Protein 4IVV (pdb70)

B-factor: mean 14.35, std 10.38, range [6.34, 113.86]

InterPro domains:
  IPR002502 N-acetylmuramoyl-L-alanine amidase domain [SM00644] (10-151)
  IPR002502 N-acetylmuramoyl-L-alanine amidase domain [cd06583] (19-153)
  IPR018337 Cell wall/choline-binding repeat [PF01473] (198-215)
  IPR018337 Cell wall/choline-binding repeat [PF01473] (219-237)
  IPR018337 Cell wall/choline-binding repeat [PF01473] (288-300)
  IPR018337 Cell wall/choline-binding repeat [PF19127] (238-283)
  IPR018337 Cell wall/choline-binding repeat [PS51170] (196-215)
  IPR018337 Cell wall/choline-binding repeat [PS51170] (217-237)
  IPR018337 Cell wall/choline-binding repeat [PS51170] (238-257)
  IPR036505 N-acetylmuramoyl-L-alanine amidase/PGRP domain superfamily [G3DSA:3.40.80.10] (1-184)
  IPR036505 N-acetylmuramoyl-L-alanine amidase/PGRP domain superfamily [SSF55846] (19-170)

Solvent-accessible surface area: 8026 Å² total; per-residue (Å²): 151,90,28,155,54,56,84,80,53,51,16,132,99,21,45,104,19,38,114,114,85,7,82,0,0,0,0,7,8,29,55,56,84,154,11,56,6,76,76,18,0,67,90,1,128,181,28,76,30,132,123,18,4,18,3,4,0,0,0,89,44,38,3,1,26,0,0,42,42,51,31,2,5,81,16,0,34,11,25,30,21,38,20,2,18,1,0,0,20,0,0,32,26,14,89,58,84,130,86,0,34,62,1,1,125,40,0,2,76,2,0,40,45,8,0,74,115,27,68,20,58,65,40,2,34,36,78,71,71,22,0,0,0,0,10,23,39,0,17,106,73,10,72,120,58,164,10,133,112,68,21,0,20,80,11,0,64,136,41,62,15,61,134,145,75,0,84,102,7,0,59,98,20,128

Nearest PDB structures (foldseek):
  4ivv-assembly1_A  TM=1.006E+00  e=1.456E-40  Streptococcus pneumoniae TIGR4
  4x36-assembly1_A-2  TM=1.004E+00  e=7.250E-39  Streptococcus pneumoniae TIGR4
  5ctv-assembly1_A  TM=9.956E-01  e=4.491E-38  Streptococcus pneumoniae TIGR4
  3rdr-assembly1_A  TM=7.627E-01  e=3.197E-06  Bacillus subtilis
  8c4d-assembly1_A  TM=6.803E-01  e=8.689E-07  Enterococcus faecium

Organism: Streptococcus pneumoniae serotype 4 (strain ATCC BAA-334 / TIGR4) (NCBI:txid170187)

CATH classification: 3.40.80.10

Sequence (174 aa):
ASMEINVSKLRTDLPQVGVQPYRQVHAHSTGNPHSTVQNEADYHWRKDPELGFFFSHIIVGNGAIMMQVGPVDNGAWDVGGGWNAETYAAVELIESHSSTKEEFMTDYRLYIELLRNNLADEEAGLPKTLDTGSLAGIKTHEYATNNQPNNHHSDHVDPYPYLAKWGISREEQFKHDIENGL

Structure (mmCIF, N/CA/C/O backbone):
data_4IVV
#
_entry.id   4IVV
#
_cell.length_a   50.440
_cell.length_b   50.440
_cell.length_c   72.610
_cell.angle_alpha   90.00
_cell.angle_beta   90.00
_cell.angle_gamma   120.00
#
_symmetry.space_group_name_H-M   'P 32'
#
loop_
_entity.id
_entity.type
_entity.pdbx_description
1 polymer Autolysin
2 non-polymer 'ZINC ION'
3 non-polymer 1,2-ETHANEDIOL
4 water water
#
loop_
_atom_site.group_PDB
_atom_site.id
_atom_site.type_symbol
_atom_site.label_atom_id
_atom_site.label_alt_id
_atom_site.label_comp_id
_atom_site.label_asym_id
_atom_site.label_entity_id
_atom_site.label_seq_id
_atom_site.pdbx_PDB_ins_code
_atom_site.Cartn_x
_atom_site.Cartn_y
_atom_site.Cartn_z
_atom_site.occupancy
_atom_site.B_iso_or_equiv
_atom_site.auth_seq_id
_atom_site.auth_comp_id
_atom_site.auth_asym_id
_atom_site.auth_atom_id
_atom_site.pdbx_PDB_model_num
ATOM 1 N N . ALA A 1 1 ? 32.029 47.230 -13.218 1.00 11.38 -1 ALA A N 1
ATOM 2 C CA . ALA A 1 1 ? 32.512 46.781 -11.889 1.00 11.17 -1 ALA A CA 1
ATOM 3 C C . ALA A 1 1 ? 33.721 47.618 -11.485 1.00 10.75 -1 ALA A C 1
ATOM 4 O O . ALA A 1 1 ? 34.440 48.148 -12.327 1.00 10.93 -1 ALA A O 1
ATOM 6 N N . SER A 1 2 ? 33.956 47.720 -10.182 1.00 11.33 0 SER A N 1
ATOM 7 C CA . SER A 1 2 ? 35.046 48.547 -9.669 1.00 11.80 0 SER A CA 1
ATOM 8 C C . SER A 1 2 ? 36.431 47.957 -9.910 1.00 11.59 0 SER A C 1
ATOM 9 O O . SER A 1 2 ? 37.379 48.682 -10.197 1.00 13.10 0 SER A O 1
ATOM 12 N N . MET A 1 3 ? 36.547 46.639 -9.761 1.00 11.28 1 MET A N 1
ATOM 13 C CA . MET A 1 3 ? 37.842 45.957 -9.737 1.00 11.57 1 MET A CA 1
ATOM 14 C C . MET A 1 3 ? 37.783 44.674 -10.537 1.00 10.98 1 MET A C 1
ATOM 15 O O . MET A 1 3 ? 36.756 44.004 -10.569 1.00 12.23 1 MET A O 1
ATOM 20 N N . GLU A 1 4 ? 38.896 44.332 -11.170 1.00 11.09 2 GLU A N 1
ATOM 21 C CA . GLU A 1 4 ? 39.054 43.041 -11.822 1.00 11.12 2 GLU A CA 1
ATOM 22 C C . GLU A 1 4 ? 39.281 41.950 -10.779 1.00 10.65 2 GLU A C 1
ATOM 23 O O . GLU A 1 4 ? 40.248 42.003 -10.013 1.00 11.49 2 GLU A O 1
ATOM 29 N N . ILE A 1 5 ? 38.391 40.968 -10.760 1.00 11.22 3 ILE A N 1
ATOM 30 C CA . ILE A 1 5 ? 38.491 39.854 -9.833 1.00 11.81 3 ILE A CA 1
ATOM 31 C C . ILE A 1 5 ? 38.382 38.550 -10.609 1.00 11.42 3 ILE A C 1
ATOM 32 O O . ILE A 1 5 ? 37.432 38.336 -11.369 1.00 13.04 3 ILE A O 1
ATOM 37 N N . ASN A 1 6 ? 39.389 37.702 -10.437 1.00 10.70 4 ASN A N 1
ATOM 38 C CA . ASN A 1 6 ? 39.473 36.417 -11.106 1.00 10.72 4 ASN A CA 1
ATOM 39 C C . ASN A 1 6 ? 38.667 35.406 -10.281 1.00 9.59 4 ASN A C 1
ATOM 40 O O . ASN A 1 6 ? 38.982 35.167 -9.115 1.00 9.66 4 ASN A O 1
ATOM 45 N N . VAL A 1 7 ? 37.614 34.844 -10.875 1.00 9.49 5 VAL A N 1
ATOM 46 C CA . VAL A 1 7 ? 36.732 33.885 -10.192 1.00 9.87 5 VAL A CA 1
ATOM 47 C C . VAL A 1 7 ? 36.960 32.446 -10.664 1.00 10.25 5 VAL A C 1
ATOM 48 O O . VAL A 1 7 ? 36.178 31.546 -10.353 1.00 10.89 5 VAL A O 1
ATOM 52 N N . SER A 1 8 ? 38.063 32.218 -11.372 1.00 10.35 6 SER A N 1
ATOM 53 C CA . SER A 1 8 ? 38.319 30.917 -11.972 1.00 11.70 6 SER A CA 1
ATOM 54 C C . SER A 1 8 ? 38.492 29.791 -10.959 1.00 11.40 6 SER A C 1
ATOM 55 O O . SER A 1 8 ? 38.277 28.635 -11.312 1.00 13.17 6 SER A O 1
ATOM 58 N N . LYS A 1 9 ? 38.899 30.114 -9.730 1.00 10.56 7 LYS A N 1
ATOM 59 C CA . LYS A 1 9 ? 39.108 29.113 -8.679 1.00 10.61 7 LYS A CA 1
ATOM 60 C C . LYS A 1 9 ? 38.174 29.325 -7.481 1.00 10.00 7 LYS A C 1
ATOM 61 O O . LYS A 1 9 ? 38.505 29.036 -6.325 1.00 10.37 7 LYS A O 1
ATOM 67 N N . LEU A 1 10 ? 36.979 29.820 -7.788 1.00 9.84 8 LEU A N 1
ATOM 68 C CA . LEU A 1 10 ? 35.931 29.984 -6.804 1.00 10.34 8 LEU A CA 1
ATOM 69 C C . LEU A 1 10 ? 35.326 28.621 -6.475 1.00 11.01 8 LEU A C 1
ATOM 70 O O . LEU A 1 10 ? 34.653 28.014 -7.311 1.00 11.81 8 LEU A O 1
ATOM 75 N N . ARG A 1 11 ? 35.569 28.144 -5.258 1.00 11.43 9 ARG A N 1
ATOM 76 C CA . ARG A 1 11 ? 35.015 26.870 -4.805 1.00 12.40 9 ARG A CA 1
ATOM 77 C C . ARG A 1 11 ? 33.504 26.923 -4.715 1.00 12.98 9 ARG A C 1
ATOM 78 O O . ARG A 1 11 ? 32.935 27.926 -4.274 1.00 13.87 9 ARG A O 1
ATOM 86 N N . THR A 1 12 ? 32.869 25.817 -5.084 1.00 13.73 10 THR A N 1
ATOM 87 C CA . THR A 1 12 ? 31.417 25.712 -5.083 1.00 14.71 10 THR A CA 1
ATOM 88 C C . THR A 1 12 ? 30.906 24.724 -4.033 1.00 14.71 10 THR A C 1
ATOM 89 O O . THR A 1 12 ? 29.696 24.542 -3.898 1.00 15.70 10 THR A O 1
ATOM 93 N N . ASP A 1 13 ? 31.824 24.117 -3.284 1.00 14.26 11 ASP A N 1
ATOM 94 C CA . ASP A 1 13 ? 31.521 23.018 -2.359 1.00 14.76 11 ASP A CA 1
ATOM 95 C C . ASP A 1 13 ? 31.685 23.376 -0.873 1.00 14.26 11 ASP A C 1
ATOM 96 O O . ASP A 1 13 ? 31.677 22.488 -0.021 1.00 15.65 11 ASP A O 1
ATOM 101 N N . LEU A 1 14 ? 31.827 24.658 -0.551 1.00 13.19 12 LEU A N 1
ATOM 102 C CA . LEU A 1 14 ? 32.043 25.058 0.837 1.00 12.68 12 LEU A CA 1
ATOM 103 C C . LEU A 1 14 ? 30.727 25.167 1.596 1.00 12.99 12 LEU A C 1
ATOM 104 O O . LEU A 1 14 ? 29.691 25.461 1.000 1.00 13.72 12 LEU A O 1
ATOM 109 N N . PRO A 1 15 ? 30.768 24.945 2.923 1.00 12.94 13 PRO A N 1
ATOM 110 C CA . PRO A 1 15 ? 29.552 25.010 3.724 1.00 13.12 13 PRO A CA 1
ATOM 111 C C . PRO A 1 15 ? 29.162 26.440 4.079 1.00 12.50 13 PRO A C 1
ATOM 112 O O . PRO A 1 15 ? 30.023 27.323 4.183 1.00 12.94 13 PRO A O 1
ATOM 116 N N . GLN A 1 16 ? 27.865 26.658 4.267 1.00 12.31 14 GLN A N 1
ATOM 117 C CA . GLN A 1 16 ? 27.385 27.885 4.881 1.00 11.91 14 GLN A CA 1
ATOM 118 C C . GLN A 1 16 ? 27.639 27.816 6.388 1.00 11.65 14 GLN A C 1
ATOM 119 O O . GLN A 1 16 ? 27.468 26.763 7.017 1.00 12.52 14 GLN A O 1
ATOM 125 N N . VAL A 1 17 ? 28.038 28.947 6.957 1.00 11.07 15 VAL A N 1
ATOM 126 C CA . VAL A 1 17 ? 28.269 29.068 8.389 1.00 10.93 15 VAL A CA 1
ATOM 127 C C . VAL A 1 17 ? 27.325 30.147 8.894 1.00 10.82 15 VAL A C 1
ATOM 128 O O . VAL A 1 17 ? 27.314 31.255 8.379 1.00 10.69 15 VAL A O 1
ATOM 132 N N . GLY A 1 18 ? 26.508 29.814 9.886 1.00 11.38 16 GLY A N 1
ATOM 133 C CA . GLY A 1 18 ? 25.491 30.739 10.360 1.00 11.31 16 GLY A CA 1
ATOM 134 C C . GLY A 1 18 ? 24.433 30.989 9.300 1.00 11.23 16 GLY A C 1
ATOM 135 O O . GLY A 1 18 ? 24.259 30.190 8.375 1.00 12.03 16 GLY A O 1
ATOM 136 N N . VAL A 1 19 ? 23.739 32.114 9.433 1.00 11.21 17 VAL A N 1
ATOM 137 C CA . VAL A 1 19 ? 22.716 32.527 8.481 1.00 11.50 17 VAL A CA 1
ATOM 138 C C . VAL A 1 19 ? 22.860 34.019 8.221 1.00 11.20 17 VAL A C 1
ATOM 139 O O . VAL A 1 19 ? 23.476 34.739 9.001 1.00 11.04 17 VAL A O 1
ATOM 143 N N . GLN A 1 20 ? 22.292 34.492 7.118 1.00 11.58 18 GLN A N 1
ATOM 144 C CA . GLN A 1 20 ? 22.242 35.924 6.874 1.00 11.98 18 GLN A CA 1
ATOM 145 C C . GLN A 1 20 ? 21.440 36.605 7.991 1.00 12.04 18 GLN A C 1
ATOM 146 O O . GLN A 1 20 ? 20.510 36.005 8.541 1.00 13.17 18 GLN A O 1
ATOM 152 N N . PRO A 1 21 ? 21.771 37.864 8.324 1.00 12.14 19 PRO A N 1
ATOM 153 C CA . PRO A 1 21 ? 22.774 38.728 7.716 1.00 11.91 19 PRO A CA 1
ATOM 154 C C . PRO A 1 21 ? 24.164 38.561 8.315 1.00 11.16 19 PRO A C 1
ATOM 155 O O . PRO A 1 21 ? 24.311 38.240 9.501 1.00 11.40 19 PRO A O 1
ATOM 159 N N . TYR A 1 22 ? 25.168 38.823 7.484 1.00 10.53 20 TYR A N 1
ATOM 160 C CA . TYR A 1 22 ? 26.566 38.750 7.869 1.00 9.87 20 TYR A CA 1
ATOM 161 C C . TYR A 1 22 ? 27.100 40.169 7.995 1.00 9.97 20 TYR A C 1
ATOM 162 O O . TYR A 1 22 ? 27.120 40.921 7.019 1.00 11.17 20 TYR A O 1
ATOM 171 N N . ARG A 1 23 ? 27.514 40.535 9.207 1.00 9.84 21 ARG A N 1
ATOM 172 C CA . ARG A 1 23 ? 27.791 41.933 9.525 1.00 10.16 21 ARG A CA 1
ATOM 173 C C . ARG A 1 23 ? 29.260 42.335 9.428 1.00 9.46 21 ARG A C 1
ATOM 174 O O . ARG A 1 23 ? 29.568 43.502 9.655 1.00 9.49 21 ARG A O 1
ATOM 182 N N . GLN A 1 24 ? 30.159 41.407 9.083 1.00 8.76 22 GLN A N 1
ATOM 183 C CA . GLN A 1 24 ? 31.582 41.722 9.074 1.00 8.41 22 GLN A CA 1
ATOM 184 C C . GLN A 1 24 ? 32.283 41.327 7.790 1.00 7.85 22 GLN A C 1
ATOM 185 O O . GLN A 1 24 ? 31.960 40.319 7.154 1.00 8.94 22 GLN A O 1
ATOM 191 N N . VAL A 1 25 ? 33.275 42.133 7.434 1.00 7.57 23 VAL A N 1
ATOM 192 C CA . VAL A 1 25 ? 34.267 41.764 6.434 1.00 7.47 23 VAL A CA 1
ATOM 193 C C . VAL A 1 25 ? 35.572 41.570 7.199 1.00 7.07 23 VAL A C 1
ATOM 194 O O . VAL A 1 25 ? 35.934 42.423 8.008 1.00 7.97 23 VAL A O 1
ATOM 198 N N . HIS A 1 26 ? 36.259 40.444 6.984 1.00 6.63 24 HIS A N 1
ATOM 199 C CA . HIS A 1 26 ? 37.457 40.131 7.753 1.00 6.81 24 HIS A CA 1
ATOM 200 C C . HIS A 1 26 ? 38.725 40.301 6.940 1.00 6.36 24 HIS A C 1
ATOM 201 O O . HIS A 1 26 ? 38.819 39.850 5.799 1.00 6.88 24 HIS A O 1
ATOM 208 N N . ALA A 1 27 ? 39.697 40.965 7.566 1.00 6.48 25 ALA A N 1
ATOM 209 C CA . ALA A 1 27 ? 41.003 41.226 6.983 1.00 6.73 25 ALA A CA 1
ATOM 210 C C . ALA A 1 27 ? 42.039 40.279 7.590 1.00 6.41 25 ALA A C 1
ATOM 211 O O . ALA A 1 27 ? 42.215 40.241 8.814 1.00 7.12 25 ALA A O 1
ATOM 213 N N . HIS A 1 28 ? 42.719 39.545 6.711 1.00 6.44 26 HIS A N 1
ATOM 214 C CA . HIS A 1 28 ? 43.663 38.497 7.060 1.00 6.45 26 HIS A CA 1
ATOM 215 C C . HIS A 1 28 ? 44.965 38.663 6.279 1.00 6.43 26 HIS A C 1
ATOM 216 O O . HIS A 1 28 ? 45.032 39.406 5.295 1.00 6.85 26 HIS A O 1
ATOM 223 N N . SER A 1 29 ? 45.981 37.905 6.671 1.00 7.02 27 SER A N 1
ATOM 224 C CA . SER A 1 29 ? 47.126 37.645 5.803 1.00 7.43 27 SER A CA 1
ATOM 225 C C . SER A 1 29 ? 47.462 36.162 5.904 1.00 7.68 27 SER A C 1
ATOM 226 O O . SER A 1 29 ? 47.081 35.498 6.865 1.00 9.48 27 SER A O 1
ATOM 229 N N . THR A 1 30 ? 48.146 35.623 4.902 1.00 8.26 28 THR A N 1
ATOM 230 C CA . THR A 1 30 ? 48.213 34.159 4.741 1.00 9.45 28 THR A CA 1
ATOM 231 C C . THR A 1 30 ? 49.126 33.437 5.734 1.00 10.13 28 THR A C 1
ATOM 232 O O . THR A 1 30 ? 48.991 32.224 5.926 1.00 11.83 28 THR A O 1
ATOM 236 N N . GLY A 1 31 ? 50.073 34.158 6.321 1.00 10.12 29 GLY A N 1
ATOM 237 C CA . GLY A 1 31 ? 51.097 33.541 7.162 1.00 10.90 29 GLY A CA 1
ATOM 238 C C . GLY A 1 31 ? 52.139 32.736 6.399 1.00 11.05 29 GLY A C 1
ATOM 239 O O . GLY A 1 31 ? 52.973 32.087 7.023 1.00 13.02 29 GLY A O 1
ATOM 240 N N . ASN A 1 32 ? 52.135 32.795 5.065 1.00 10.66 30 ASN A N 1
ATOM 241 C CA . ASN A 1 32 ? 52.995 31.948 4.241 1.00 11.22 30 ASN A CA 1
ATOM 242 C C . ASN A 1 32 ? 54.030 32.813 3.519 1.00 11.32 30 ASN A C 1
ATOM 243 O O . ASN A 1 32 ? 53.675 33.626 2.671 1.00 11.01 30 ASN A O 1
ATOM 248 N N . PRO A 1 33 ? 55.319 32.657 3.861 1.00 12.39 31 PRO A N 1
ATOM 249 C CA . PRO A 1 33 ? 56.329 33.549 3.301 1.00 12.83 31 PRO A CA 1
ATOM 250 C C . PRO A 1 33 ? 56.662 33.323 1.820 1.00 12.66 31 PRO A C 1
ATOM 251 O O . PRO A 1 33 ? 57.366 34.148 1.237 1.00 13.41 31 PRO A O 1
ATOM 255 N N . HIS A 1 34 ? 56.200 32.225 1.224 1.00 12.90 32 HIS A N 1
ATOM 256 C CA . HIS A 1 34 ? 56.622 31.866 -0.132 1.00 13.87 32 HIS A CA 1
ATOM 257 C C . HIS A 1 34 ? 55.516 31.762 -1.170 1.00 13.19 32 HIS A C 1
ATOM 258 O O . HIS A 1 34 ? 55.792 31.870 -2.362 1.00 14.60 32 HIS A O 1
ATOM 265 N N . SER A 1 35 ? 54.276 31.551 -0.750 1.00 12.09 33 SER A N 1
ATOM 266 C CA . SER A 1 35 ? 53.221 31.245 -1.706 1.00 11.73 33 SER A CA 1
ATOM 267 C C . SER A 1 35 ? 52.775 32.467 -2.506 1.00 11.36 33 SER A C 1
ATOM 268 O O . SER A 1 35 ? 52.637 33.573 -1.976 1.00 11.64 33 SER A O 1
ATOM 271 N N . THR A 1 36 ? 52.538 32.243 -3.791 1.00 11.35 34 THR A N 1
ATOM 272 C CA . THR A 1 36 ? 51.951 33.247 -4.670 1.00 11.11 34 THR A CA 1
ATOM 273 C C . THR A 1 36 ? 50.434 33.206 -4.541 1.00 10.31 34 THR A C 1
ATOM 274 O O . THR A 1 36 ? 49.865 32.298 -3.930 1.00 10.20 34 THR A O 1
ATOM 278 N N . VAL A 1 37 ? 49.766 34.173 -5.156 1.00 9.88 35 VAL A N 1
ATOM 279 C CA . VAL A 1 37 ? 48.305 34.183 -5.152 1.00 9.69 35 VAL A CA 1
ATOM 280 C C . VAL A 1 37 ? 47.731 32.916 -5.806 1.00 9.04 35 VAL A C 1
ATOM 281 O O . VAL A 1 37 ? 46.745 32.374 -5.319 1.00 8.73 35 VAL A O 1
ATOM 285 N N . GLN A 1 38 ? 48.349 32.433 -6.885 1.00 9.69 36 GLN A N 1
ATOM 286 C CA . GLN A 1 38 ? 47.876 31.201 -7.517 1.00 10.27 36 GLN A CA 1
ATOM 287 C C . GLN A 1 38 ? 48.142 29.972 -6.658 1.00 10.04 36 GLN A C 1
ATOM 288 O O . GLN A 1 38 ? 47.295 29.085 -6.599 1.00 10.07 36 GLN A O 1
ATOM 294 N N . ASN A 1 39 ? 49.298 29.905 -5.995 1.00 10.15 37 ASN A N 1
ATOM 295 C CA . ASN A 1 39 ? 49.556 28.802 -5.061 1.00 9.99 37 ASN A CA 1
ATOM 296 C C . ASN A 1 39 ? 48.460 28.767 -3.999 1.00 9.41 37 ASN A C 1
ATOM 297 O O . ASN A 1 39 ? 47.944 27.709 -3.642 1.00 9.82 37 ASN A O 1
ATOM 302 N N . GLU A 1 40 ? 48.153 29.936 -3.449 1.00 8.97 38 GLU A N 1
ATOM 303 C CA . GLU A 1 40 ? 47.132 30.039 -2.414 1.00 8.67 38 GLU A CA 1
ATOM 304 C C . GLU A 1 40 ? 45.756 29.647 -2.938 1.00 8.23 38 GLU A C 1
ATOM 305 O O . GLU A 1 40 ? 45.025 28.939 -2.261 1.00 8.68 38 GLU A O 1
ATOM 311 N N . ALA A 1 41 ? 45.402 30.097 -4.137 1.00 8.07 39 ALA A N 1
ATOM 312 C CA . ALA A 1 41 ? 44.096 29.770 -4.710 1.00 7.99 39 ALA A CA 1
ATOM 313 C C . ALA A 1 41 ? 43.985 28.270 -4.986 1.00 8.15 39 ALA A C 1
ATOM 314 O O . ALA A 1 41 ? 42.941 27.666 -4.753 1.00 8.35 39 ALA A O 1
ATOM 316 N N . ASP A 1 42 ? 45.072 27.672 -5.478 1.00 8.28 40 ASP A N 1
ATOM 317 C CA . ASP A 1 42 ? 45.134 26.232 -5.747 1.00 8.61 40 ASP A CA 1
ATOM 318 C C . ASP A 1 42 ? 44.998 25.425 -4.451 1.00 8.23 40 ASP A C 1
ATOM 319 O O . ASP A 1 42 ? 44.198 24.496 -4.359 1.00 8.68 40 ASP A O 1
ATOM 324 N N . TYR A 1 43 ? 45.781 25.783 -3.440 1.00 8.61 41 TYR A N 1
ATOM 325 C CA . TYR A 1 43 ? 45.664 25.102 -2.154 1.00 9.13 41 TYR A CA 1
ATOM 326 C C . TYR A 1 43 ? 44.260 25.262 -1.572 1.00 8.78 41 TYR A C 1
ATOM 327 O O . TYR A 1 43 ? 43.666 24.307 -1.075 1.00 9.38 41 TYR A O 1
ATOM 336 N N . HIS A 1 44 ? 43.708 26.466 -1.663 1.00 8.50 42 HIS A N 1
ATOM 337 C CA . HIS A 1 44 ? 42.378 26.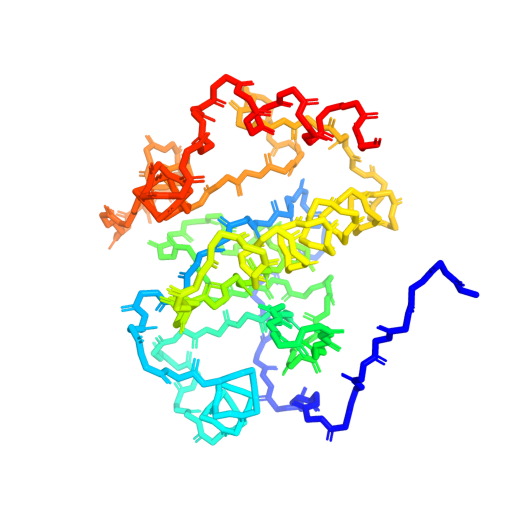709 -1.129 1.00 8.76 42 HIS A CA 1
ATOM 338 C C . HIS A 1 44 ? 41.337 25.838 -1.826 1.00 8.89 42 HIS A C 1
ATOM 339 O O . HIS A 1 44 ? 40.391 25.387 -1.194 1.00 9.43 42 HIS A O 1
ATOM 346 N N . TRP A 1 45 ? 41.514 25.601 -3.124 1.00 8.90 43 TRP A N 1
ATOM 347 C CA . TRP A 1 45 ? 40.578 24.789 -3.892 1.00 9.29 43 TRP A CA 1
ATOM 348 C C . TRP A 1 45 ? 40.527 23.348 -3.388 1.00 9.85 43 TRP A C 1
ATOM 349 O O . TRP A 1 45 ? 39.454 22.748 -3.327 1.00 11.21 43 TRP A O 1
ATOM 360 N N . ARG A 1 46 ? 41.690 22.805 -3.039 1.00 10.19 44 ARG A N 1
ATOM 361 C CA . ARG A 1 46 ? 41.827 21.384 -2.725 1.00 11.09 44 ARG A CA 1
ATOM 362 C C . ARG A 1 46 ? 41.780 21.063 -1.236 1.00 11.44 44 ARG A C 1
ATOM 363 O O . ARG A 1 46 ? 41.562 19.908 -0.864 1.00 13.13 44 ARG A O 1
ATOM 371 N N . LYS A 1 47 ? 42.013 22.049 -0.378 1.00 11.45 45 LYS A N 1
ATOM 372 C CA . LYS A 1 47 ? 42.197 21.767 1.043 1.00 11.62 45 LYS A CA 1
ATOM 373 C C . LYS A 1 47 ? 40.917 21.274 1.711 1.00 12.35 45 LYS A C 1
ATOM 374 O O . LYS A 1 47 ? 39.804 21.539 1.252 1.00 12.69 45 LYS A O 1
ATOM 380 N N . ASP A 1 48 ? 41.091 20.560 2.813 1.00 13.39 46 ASP A N 1
ATOM 381 C CA . ASP A 1 48 ? 39.984 20.228 3.694 1.00 14.25 46 ASP A CA 1
ATOM 382 C C . ASP A 1 48 ? 39.440 21.536 4.284 1.00 14.25 46 ASP A C 1
ATOM 383 O O . ASP A 1 48 ? 40.175 22.241 4.967 1.00 14.39 46 ASP A O 1
ATOM 388 N N . PRO A 1 49 ? 38.156 21.862 4.027 1.00 14.77 47 PRO A N 1
ATOM 389 C CA . PRO A 1 49 ? 37.617 23.116 4.574 1.00 14.97 47 PRO A CA 1
ATOM 390 C C . PRO A 1 49 ? 37.679 23.221 6.104 1.00 15.01 47 PRO A C 1
ATOM 391 O O . PRO A 1 49 ? 37.686 24.326 6.642 1.00 14.49 47 PRO A O 1
ATOM 395 N N . GLU A 1 50 ? 37.727 22.078 6.790 1.00 15.48 48 GLU A N 1
ATOM 396 C CA . GLU A 1 50 ? 37.869 22.040 8.249 1.00 16.21 48 GLU A CA 1
ATOM 397 C C . GLU A 1 50 ? 39.148 22.724 8.739 1.00 15.77 48 GLU A C 1
ATOM 398 O O . GLU A 1 50 ? 39.234 23.101 9.906 1.00 16.57 48 GLU A O 1
ATOM 404 N N . LEU A 1 51 ? 40.136 22.868 7.854 1.00 15.10 49 LEU A N 1
ATOM 405 C CA . LEU A 1 51 ? 41.381 23.577 8.158 1.00 14.73 49 LEU A CA 1
ATOM 406 C C . LEU A 1 51 ? 41.264 25.094 7.990 1.00 14.12 49 LEU A C 1
ATOM 407 O O . LEU A 1 51 ? 42.234 25.822 8.213 1.00 15.72 49 LEU A O 1
ATOM 412 N N . GLY A 1 52 ? 40.084 25.565 7.591 1.00 12.68 50 GLY A N 1
ATOM 413 C CA . GLY A 1 52 ? 39.821 26.986 7.427 1.00 11.67 50 GLY A CA 1
ATOM 414 C C . GLY A 1 52 ? 39.648 27.349 5.971 1.00 10.56 50 GLY A C 1
ATOM 415 O O . GLY A 1 52 ? 40.270 26.758 5.091 1.00 11.41 50 GLY A O 1
ATOM 416 N N . PHE A 1 53 ? 38.782 28.320 5.704 1.00 9.37 51 PHE A N 1
ATOM 417 C CA . PHE A 1 53 ? 38.598 28.806 4.353 1.00 8.88 51 PHE A CA 1
ATOM 418 C C . PHE A 1 53 ? 38.214 30.275 4.366 1.00 8.41 51 PHE A C 1
ATOM 419 O O . PHE A 1 53 ? 37.905 30.845 5.415 1.00 8.98 51 PHE A O 1
ATOM 427 N N A PHE A 1 54 ? 38.226 30.885 3.190 0.50 8.00 52 PHE A N 1
ATOM 428 N N B PHE A 1 54 ? 38.271 30.884 3.182 0.50 7.94 52 PHE A N 1
ATOM 429 C CA A PHE A 1 54 ? 38.011 32.314 3.082 0.50 7.83 52 PHE A CA 1
ATOM 430 C CA B PHE A 1 54 ? 38.180 32.334 3.014 0.50 7.66 52 PHE A CA 1
ATOM 431 C C A PHE A 1 54 ? 37.420 32.635 1.710 0.50 7.32 52 PHE A C 1
ATOM 432 C C B PHE A 1 54 ? 37.334 32.641 1.776 0.50 7.15 52 PHE A C 1
ATOM 433 O O A PHE A 1 54 ? 37.092 31.721 0.947 0.50 7.84 52 PHE A O 1
ATOM 434 O O B PHE A 1 54 ? 36.729 31.733 1.197 0.50 7.00 52 PHE A O 1
ATOM 449 N N . SER A 1 55 ? 37.243 33.915 1.403 1.00 6.99 53 SER A N 1
ATOM 450 C CA . SER A 1 55 ? 36.579 34.292 0.151 1.00 7.09 53 SER A CA 1
ATOM 451 C C . SER A 1 55 ? 37.493 34.884 -0.917 1.00 7.02 53 SER A C 1
ATOM 452 O O . SER A 1 55 ? 37.222 34.683 -2.102 1.00 7.10 53 SER A O 1
ATOM 455 N N . HIS A 1 56 ? 38.525 35.637 -0.536 1.00 6.68 54 HIS A N 1
ATOM 456 C CA . HIS A 1 56 ? 39.385 36.305 -1.513 1.00 6.90 54 HIS A CA 1
ATOM 457 C C . HIS A 1 56 ? 40.839 36.243 -1.087 1.00 6.70 54 HIS A C 1
ATOM 458 O O . HIS A 1 56 ? 41.142 36.299 0.110 1.00 7.48 54 HIS A O 1
ATOM 465 N N . ILE A 1 57 ? 41.720 36.162 -2.080 1.00 7.45 55 ILE A N 1
ATOM 466 C CA A ILE A 1 57 ? 43.154 36.282 -1.864 0.50 8.05 55 ILE A CA 1
ATOM 467 C CA B ILE A 1 57 ? 43.165 36.265 -1.881 0.50 8.17 55 ILE A CA 1
ATOM 468 C C . ILE A 1 57 ? 43.677 37.392 -2.775 1.00 7.86 55 ILE A C 1
ATOM 469 O O . ILE A 1 57 ? 43.304 37.478 -3.951 1.00 8.85 55 ILE A O 1
ATOM 478 N N . VAL A 1 58 ? 44.518 38.251 -2.209 1.00 7.61 56 VAL A N 1
ATOM 479 C CA . VAL A 1 58 ? 45.117 39.370 -2.926 1.00 8.06 56 VAL A CA 1
ATOM 480 C C . VAL A 1 58 ? 46.620 39.159 -3.005 1.00 7.81 56 VAL A C 1
ATOM 481 O O . VAL A 1 58 ? 47.284 38.984 -1.980 1.00 8.22 56 VAL A O 1
ATOM 485 N N . GLY A 1 59 ? 47.158 39.158 -4.213 1.00 8.07 57 GLY A N 1
ATOM 486 C CA . GLY A 1 59 ? 48.591 39.005 -4.364 1.00 8.56 57 GLY A CA 1
ATOM 487 C C . GLY A 1 59 ? 49.033 39.062 -5.803 1.00 8.58 57 GLY A C 1
ATOM 488 O O . GLY A 1 59 ? 48.267 38.763 -6.718 1.00 8.96 57 GLY A O 1
ATOM 489 N N . ASN A 1 60 ? 50.289 39.447 -6.000 1.00 9.32 58 ASN A N 1
ATOM 490 C CA . ASN A 1 60 ? 50.900 39.458 -7.326 1.00 9.98 58 ASN A CA 1
ATOM 491 C C . ASN A 1 60 ? 50.100 40.304 -8.316 1.00 10.40 58 ASN A C 1
ATOM 492 O O . ASN A 1 60 ? 50.019 39.992 -9.503 1.00 11.45 58 ASN A O 1
ATOM 497 N N . GLY A 1 61 ? 49.533 41.400 -7.818 1.00 10.49 59 GLY A N 1
ATOM 498 C CA . GLY A 1 61 ? 48.779 42.336 -8.640 1.00 10.89 59 GLY A CA 1
ATOM 499 C C . GLY A 1 61 ? 47.393 41.861 -9.037 1.00 10.66 59 GLY A C 1
ATOM 500 O O . GLY A 1 61 ? 46.755 42.486 -9.879 1.00 11.96 59 GLY A O 1
ATOM 501 N N . ALA A 1 62 ? 46.920 40.776 -8.428 1.00 10.12 60 ALA A N 1
ATOM 502 C CA . ALA A 1 62 ? 45.634 40.172 -8.759 1.00 10.09 60 ALA A CA 1
ATOM 503 C C . ALA A 1 62 ? 44.798 39.931 -7.517 1.00 9.30 60 ALA A C 1
ATOM 504 O O . ALA A 1 62 ? 45.306 39.854 -6.389 1.00 9.74 60 ALA A O 1
ATOM 506 N N . ILE A 1 63 ? 43.502 39.789 -7.763 1.00 9.02 61 ILE A N 1
ATOM 507 C CA . ILE A 1 63 ? 42.549 39.371 -6.751 1.00 8.72 61 ILE A CA 1
ATOM 508 C C . ILE A 1 63 ? 41.861 38.121 -7.253 1.00 8.69 61 ILE A C 1
ATOM 509 O O . ILE A 1 63 ? 41.327 38.113 -8.358 1.00 9.43 61 ILE A O 1
ATOM 514 N N . MET A 1 64 ? 41.903 37.065 -6.448 1.00 8.85 62 MET A N 1
ATOM 515 C CA A MET A 1 64 ? 41.189 35.841 -6.765 0.50 9.51 62 MET A CA 1
ATOM 516 C CA B MET A 1 64 ? 41.215 35.810 -6.743 0.50 9.51 62 MET A CA 1
ATOM 517 C C . MET A 1 64 ? 40.077 35.612 -5.751 1.00 8.76 62 MET A C 1
ATOM 518 O O . MET A 1 64 ? 40.316 35.595 -4.535 1.00 9.17 62 MET A O 1
ATOM 527 N N . GLN A 1 65 ? 38.849 35.463 -6.248 1.00 8.07 63 GLN A N 1
ATOM 528 C CA . GLN A 1 65 ? 37.749 35.058 -5.388 1.00 7.98 63 GLN A CA 1
ATOM 529 C C . GLN A 1 65 ? 37.769 33.533 -5.334 1.00 7.93 63 GLN A C 1
ATOM 530 O O . GLN A 1 65 ? 37.585 32.866 -6.350 1.00 9.19 63 GLN A O 1
ATOM 536 N N . VAL A 1 66 ? 37.993 33.014 -4.131 1.00 7.96 64 VAL A N 1
ATOM 537 C CA . VAL A 1 66 ? 38.200 31.590 -3.906 1.00 8.42 64 VAL A CA 1
ATOM 538 C C . VAL A 1 66 ? 37.057 30.931 -3.143 1.00 8.45 64 VAL A C 1
ATOM 539 O O . VAL A 1 66 ? 36.967 29.706 -3.116 1.00 9.39 64 VAL A O 1
ATOM 543 N N . GLY A 1 67 ? 36.180 31.729 -2.541 1.00 8.27 65 GLY A N 1
ATOM 544 C CA . GLY A 1 67 ? 35.027 31.205 -1.833 1.00 8.99 65 GLY A CA 1
ATOM 545 C C . GLY A 1 67 ? 33.877 32.183 -1.929 1.00 9.41 65 GLY A C 1
ATOM 546 O O . GLY A 1 67 ? 34.059 33.340 -2.303 1.00 8.88 65 GLY A O 1
ATOM 547 N N . PRO A 1 68 ? 32.674 31.728 -1.570 1.00 10.04 66 PRO A N 1
ATOM 548 C CA . PRO A 1 68 ? 31.498 32.572 -1.690 1.00 10.48 66 PRO A CA 1
ATOM 549 C C . PRO A 1 68 ? 31.478 33.691 -0.661 1.00 9.81 66 PRO A C 1
ATOM 550 O O . PRO A 1 68 ? 32.038 33.549 0.436 1.00 10.13 66 PRO A O 1
ATOM 554 N N . VAL A 1 69 ? 30.837 34.801 -1.023 1.00 9.12 67 VAL A N 1
ATOM 555 C CA . VAL A 1 69 ? 30.520 35.849 -0.058 1.00 8.88 67 VAL A CA 1
ATOM 556 C C . VAL A 1 69 ? 29.123 35.655 0.504 1.00 8.96 67 VAL A C 1
ATOM 557 O O . VAL A 1 69 ? 28.337 34.859 -0.007 1.00 9.95 67 VAL A O 1
ATOM 561 N N . ASP A 1 70 ? 28.837 36.379 1.580 1.00 9.05 68 ASP A N 1
ATOM 562 C CA . ASP A 1 70 ? 27.501 36.434 2.161 1.00 9.64 68 ASP A CA 1
ATOM 563 C C . ASP A 1 70 ? 27.019 35.057 2.612 1.00 9.82 68 ASP A C 1
ATOM 564 O O . ASP A 1 70 ? 25.823 34.752 2.530 1.00 10.77 68 ASP A O 1
ATOM 569 N N . ASN A 1 71 ? 27.943 34.253 3.128 1.00 9.53 69 ASN A N 1
ATOM 570 C CA . ASN A 1 71 ? 27.653 32.863 3.457 1.00 10.00 69 ASN A CA 1
ATOM 571 C C . ASN A 1 71 ? 28.338 32.374 4.734 1.00 9.32 69 ASN A C 1
ATOM 572 O O . ASN A 1 71 ? 28.250 31.197 5.048 1.00 10.13 69 ASN A O 1
ATOM 577 N N . GLY A 1 72 ? 29.007 33.265 5.469 1.00 8.76 70 GLY A N 1
ATOM 578 C CA . GLY A 1 72 ? 29.820 32.847 6.603 1.00 8.67 70 GLY A CA 1
ATOM 579 C C . GLY A 1 72 ? 31.106 32.195 6.117 1.00 8.41 70 GLY A C 1
ATOM 580 O O . GLY A 1 72 ? 31.287 31.958 4.922 1.00 8.74 70 GLY A O 1
ATOM 581 N N . ALA A 1 73 ? 32.006 31.894 7.038 1.00 8.12 71 ALA A N 1
ATOM 582 C CA . ALA A 1 73 ? 33.237 31.189 6.687 1.00 8.11 71 ALA A CA 1
ATOM 583 C C . ALA A 1 73 ? 33.861 30.638 7.947 1.00 8.31 71 ALA A C 1
ATOM 584 O O . ALA A 1 73 ? 33.588 31.118 9.041 1.00 8.98 71 ALA A O 1
ATOM 586 N N . TRP A 1 74 ? 34.734 29.646 7.792 1.00 8.25 72 TRP A N 1
ATOM 587 C CA . TRP A 1 74 ? 35.590 29.193 8.883 1.00 8.34 72 TRP A CA 1
ATOM 588 C C . TRP A 1 74 ? 36.928 29.910 8.770 1.00 7.77 72 TRP A C 1
ATOM 589 O O . TRP A 1 74 ? 37.945 29.329 8.408 1.00 8.49 72 TRP A O 1
ATOM 600 N N . ASP A 1 75 ? 36.903 31.202 9.067 1.00 7.61 73 ASP A N 1
ATOM 601 C CA . ASP A 1 75 ? 38.071 32.049 8.849 1.00 7.16 73 ASP A CA 1
ATOM 602 C C . ASP A 1 75 ? 38.699 32.646 10.102 1.00 7.04 73 ASP A C 1
ATOM 603 O O . ASP A 1 75 ? 39.885 32.963 10.076 1.00 7.57 73 ASP A O 1
ATOM 608 N N . VAL A 1 76 ? 37.926 32.839 11.169 1.00 7.22 74 VAL A N 1
ATOM 609 C CA . VAL A 1 76 ? 38.451 33.521 12.347 1.00 7.70 74 VAL A CA 1
ATOM 610 C C . VAL A 1 76 ? 38.501 32.663 13.607 1.00 8.05 74 VAL A C 1
ATOM 611 O O . VAL A 1 76 ? 38.936 33.137 14.655 1.00 8.45 74 VAL A O 1
ATOM 615 N N . GLY A 1 77 ? 38.102 31.399 13.526 1.00 8.71 75 GLY A N 1
ATOM 616 C CA . GLY A 1 77 ? 38.327 30.483 14.647 1.00 9.10 75 GLY A CA 1
ATOM 617 C C . GLY A 1 77 ? 37.515 30.793 15.883 1.00 9.06 75 GLY A C 1
ATOM 618 O O . GLY A 1 77 ? 37.975 30.593 17.000 1.00 9.87 75 GLY A O 1
ATOM 619 N N . GLY A 1 78 ? 36.293 31.268 15.685 1.00 9.07 76 GLY A N 1
ATOM 620 C CA . GLY A 1 78 ? 35.375 31.484 16.792 1.00 9.32 76 GLY A CA 1
ATOM 621 C C . GLY A 1 78 ? 34.025 31.939 16.286 1.00 9.06 76 GLY A C 1
ATOM 622 O O . GLY A 1 78 ? 33.712 31.794 15.106 1.00 9.25 76 GLY A O 1
ATOM 623 N N . GLY A 1 79 ? 33.232 32.512 17.181 1.00 9.04 77 GLY A N 1
ATOM 624 C CA . GLY A 1 79 ? 31.844 32.810 16.882 1.00 9.35 77 GLY A CA 1
ATOM 625 C C . GLY A 1 79 ? 31.615 33.770 15.738 1.00 8.89 77 GLY A C 1
ATOM 626 O O . GLY A 1 79 ? 30.546 33.743 15.122 1.00 9.55 77 GLY A O 1
ATOM 627 N N . TRP A 1 80 ? 32.580 34.636 15.448 1.00 8.19 78 TRP A N 1
ATOM 628 C CA . TRP A 1 80 ? 32.409 35.555 14.334 1.00 8.07 78 TRP A CA 1
ATOM 629 C C . TRP A 1 80 ? 32.635 34.933 12.960 1.00 7.83 78 TRP A C 1
ATOM 630 O O . TRP A 1 80 ? 32.451 35.609 11.948 1.00 8.10 78 TRP A O 1
ATOM 641 N N . ASN A 1 81 ? 32.943 33.637 12.918 1.00 7.85 79 ASN A N 1
ATOM 642 C CA . ASN A 1 81 ? 32.790 32.860 11.678 1.00 7.99 79 ASN A CA 1
ATOM 643 C C . ASN A 1 81 ? 31.379 33.042 11.099 1.00 7.96 79 ASN A C 1
ATOM 644 O O . ASN A 1 81 ? 31.176 33.083 9.875 1.00 8.40 79 ASN A O 1
ATOM 649 N N . ALA A 1 82 ? 30.399 33.150 12.001 1.00 8.47 80 ALA A N 1
ATOM 650 C CA . ALA A 1 82 ? 29.000 33.324 11.614 1.00 8.89 80 ALA A CA 1
ATOM 651 C C . ALA A 1 82 ? 28.645 34.766 11.249 1.00 8.98 80 ALA A C 1
ATOM 652 O O . ALA A 1 82 ? 27.482 35.049 10.980 1.00 9.90 80 ALA A O 1
ATOM 654 N N . GLU A 1 83 ? 29.621 35.673 11.241 1.00 8.65 81 GLU A N 1
ATOM 655 C CA . GLU A 1 83 ? 29.412 37.033 10.762 1.00 8.61 81 GLU A CA 1
ATOM 656 C C . GLU A 1 83 ? 30.178 37.343 9.485 1.00 8.07 81 GLU A C 1
ATOM 657 O O . GLU A 1 83 ? 30.127 38.466 8.993 1.00 8.72 81 GLU A O 1
ATOM 663 N N . THR A 1 84 ? 30.874 36.356 8.925 1.00 7.63 82 THR A N 1
ATOM 664 C CA . THR A 1 84 ? 31.733 36.621 7.775 1.00 7.53 82 THR A CA 1
ATOM 665 C C . THR A 1 84 ? 30.951 36.804 6.480 1.00 7.49 82 THR A C 1
ATOM 666 O O . THR A 1 84 ? 30.476 35.837 5.898 1.00 8.46 82 THR A O 1
ATOM 670 N N . TYR A 1 85 ? 30.851 38.048 6.021 1.00 7.69 83 TYR A N 1
ATOM 671 C CA . TYR A 1 85 ? 30.378 38.327 4.674 1.00 7.84 83 TYR A CA 1
ATOM 672 C C . TYR A 1 85 ? 31.472 38.004 3.646 1.00 7.44 83 TYR A C 1
ATOM 673 O O . TYR A 1 85 ? 31.202 37.499 2.560 1.00 8.09 83 TYR A O 1
ATOM 682 N N . ALA A 1 86 ? 32.709 38.347 3.985 1.00 7.51 84 ALA A N 1
ATOM 683 C CA . ALA A 1 86 ? 33.863 38.096 3.135 1.00 7.05 84 ALA A CA 1
ATOM 684 C C . ALA A 1 86 ? 35.085 38.030 4.033 1.00 6.85 84 ALA A C 1
ATOM 685 O O . ALA A 1 86 ? 35.111 38.639 5.107 1.00 7.05 84 ALA A O 1
ATOM 687 N N . ALA A 1 87 ? 36.084 37.287 3.581 1.00 6.76 85 ALA A N 1
ATOM 688 C CA . ALA A 1 87 ? 37.330 37.090 4.309 1.00 6.70 85 ALA A CA 1
ATOM 689 C C . ALA A 1 87 ? 38.455 37.202 3.291 1.00 6.60 85 ALA A C 1
ATOM 690 O O . ALA A 1 87 ? 38.575 36.364 2.396 1.00 6.85 85 ALA A O 1
ATOM 692 N N . VAL A 1 88 ? 39.249 38.264 3.417 1.00 6.69 86 VAL A N 1
ATOM 693 C CA . VAL A 1 88 ? 40.244 38.625 2.417 1.00 6.86 86 VAL A CA 1
ATOM 694 C C . VAL A 1 88 ? 41.640 38.411 2.984 1.00 6.76 86 VAL A C 1
ATOM 695 O O . VAL A 1 88 ? 41.996 38.997 4.005 1.00 7.14 86 VAL A O 1
ATOM 699 N N . GLU A 1 89 ? 42.430 37.581 2.307 1.00 7.17 87 GLU A N 1
ATOM 700 C CA . GLU A 1 89 ? 43.816 37.318 2.687 1.00 7.68 87 GLU A CA 1
ATOM 701 C C . GLU A 1 89 ? 44.802 38.036 1.786 1.00 7.81 87 GLU A C 1
ATOM 702 O O . GLU A 1 89 ? 44.734 37.890 0.577 1.00 9.53 87 GLU A O 1
ATOM 708 N N . LEU A 1 90 ? 45.754 38.745 2.382 1.00 7.89 88 LEU A N 1
ATOM 709 C CA . LEU A 1 90 ? 46.904 39.299 1.680 1.00 7.78 88 LEU A CA 1
ATOM 710 C C . LEU A 1 90 ? 48.067 38.299 1.733 1.00 7.74 88 LEU A C 1
ATOM 711 O O . LEU A 1 90 ? 48.378 37.766 2.803 1.00 7.92 88 LEU A O 1
ATOM 716 N N . ILE A 1 91 ? 48.707 38.047 0.588 1.00 8.00 89 ILE A N 1
ATOM 717 C CA . ILE A 1 91 ? 49.898 37.191 0.574 1.00 8.25 89 ILE A CA 1
ATOM 718 C C . ILE A 1 91 ? 51.032 37.828 1.366 1.00 8.17 89 ILE A C 1
ATOM 719 O O . ILE A 1 91 ? 51.081 39.046 1.562 1.00 8.64 89 ILE A O 1
ATOM 724 N N . GLU A 1 92 ? 51.954 36.980 1.817 1.00 8.93 90 GLU A N 1
ATOM 725 C CA . GLU A 1 92 ? 53.088 37.424 2.637 1.00 8.98 90 GLU A CA 1
ATOM 726 C C . GLU A 1 92 ? 54.445 37.180 1.962 1.00 9.52 90 GLU A C 1
ATOM 727 O O . GLU A 1 92 ? 55.489 37.249 2.614 1.00 10.31 90 GLU A O 1
ATOM 733 N N . SER A 1 93 ? 54.443 36.960 0.648 1.00 9.87 91 SER A N 1
ATOM 734 C CA . SER A 1 93 ? 55.640 36.528 -0.069 1.00 10.50 91 SER A CA 1
ATOM 735 C C . SER A 1 93 ? 56.320 37.646 -0.856 1.00 10.85 91 SER A C 1
ATOM 736 O O . SER A 1 93 ? 57.180 37.378 -1.688 1.00 12.40 91 SER A O 1
ATOM 739 N N . HIS A 1 94 ? 55.991 38.896 -0.559 1.00 10.94 92 HIS A N 1
ATOM 740 C CA . HIS A 1 94 ? 56.625 40.029 -1.232 1.00 11.43 92 HIS A CA 1
ATOM 741 C C . HIS A 1 94 ? 58.116 40.082 -0.953 1.00 12.30 92 HIS A C 1
ATOM 742 O O . HIS A 1 94 ? 58.559 39.808 0.161 1.00 12.83 92 HIS A O 1
ATOM 749 N N A SER A 1 95 ? 58.879 40.428 -1.987 0.50 13.20 93 SER A N 1
ATOM 750 N N B SER A 1 95 ? 58.893 40.438 -1.969 0.50 13.03 93 SER A N 1
ATOM 751 C CA A SER A 1 95 ? 60.330 40.587 -1.889 0.50 14.21 93 SER A CA 1
ATOM 752 C CA B SER A 1 95 ? 60.339 40.582 -1.813 0.50 13.91 93 SER A CA 1
ATOM 753 C C A SER A 1 95 ? 60.732 42.047 -1.695 0.50 14.43 93 SER A C 1
ATOM 754 C C B SER A 1 95 ? 60.793 42.042 -1.821 0.50 14.29 93 SER A C 1
ATOM 755 O O A SER A 1 95 ? 61.777 42.332 -1.101 0.50 14.88 93 SER A O 1
ATOM 756 O O B SER A 1 95 ? 61.953 42.320 -1.522 0.50 14.61 93 SER A O 1
ATOM 761 N N . THR A 1 96 ? 59.908 42.964 -2.196 1.00 14.71 94 THR A N 1
ATOM 762 C CA . THR A 1 96 ? 60.208 44.396 -2.158 1.00 15.10 94 THR A CA 1
ATOM 763 C C . THR A 1 96 ? 59.004 45.182 -1.669 1.00 15.12 94 THR A C 1
ATOM 764 O O . THR A 1 96 ? 57.857 44.714 -1.738 1.00 14.38 94 THR A O 1
ATOM 768 N N . LYS A 1 97 ? 59.271 46.395 -1.197 1.00 15.68 95 LYS A N 1
ATOM 769 C CA . LYS A 1 97 ? 58.218 47.308 -0.766 1.00 16.07 95 LYS A CA 1
ATOM 770 C C . LYS A 1 97 ? 57.280 47.661 -1.924 1.00 15.53 95 LYS A C 1
ATOM 771 O O . LYS A 1 97 ? 56.075 47.816 -1.720 1.00 15.26 95 LYS A O 1
ATOM 777 N N . GLU A 1 98 ? 57.826 47.776 -3.134 1.00 15.23 96 GLU A N 1
ATOM 778 C CA . GLU A 1 98 ? 57.013 48.054 -4.317 1.00 15.20 96 GLU A CA 1
ATOM 779 C C . GLU A 1 98 ? 55.991 46.944 -4.588 1.00 14.16 96 GLU A C 1
ATOM 780 O O . GLU A 1 98 ? 54.820 47.230 -4.860 1.00 13.91 96 GLU A O 1
ATOM 786 N N . GLU A 1 99 ? 56.436 45.692 -4.515 1.00 13.57 97 GLU A N 1
ATOM 787 C CA . GLU A 1 99 ? 55.531 44.546 -4.659 1.00 13.14 97 GLU A CA 1
ATOM 788 C C . GLU A 1 99 ? 54.460 44.557 -3.575 1.00 12.16 97 GLU A C 1
ATOM 789 O O . GLU A 1 99 ? 53.280 44.352 -3.856 1.00 12.12 97 GLU A O 1
ATOM 795 N N . PHE A 1 100 ? 54.875 44.799 -2.335 1.00 11.65 98 PHE A N 1
ATOM 796 C CA . PHE A 1 100 ? 53.930 44.880 -1.232 1.00 11.23 98 PHE A CA 1
ATOM 797 C C . PHE A 1 100 ? 52.887 45.961 -1.489 1.00 11.20 98 PHE A C 1
ATOM 798 O O . PHE A 1 100 ? 51.696 45.725 -1.332 1.00 11.18 98 PHE A O 1
ATOM 806 N N . MET A 1 101 ? 53.325 47.152 -1.887 1.00 11.85 99 MET A N 1
ATOM 807 C CA . MET A 1 101 ? 52.392 48.263 -2.050 1.00 12.48 99 MET A CA 1
ATOM 808 C C . MET A 1 101 ? 51.386 48.038 -3.178 1.00 12.40 99 MET A C 1
ATOM 809 O O . MET A 1 101 ? 50.219 48.416 -3.062 1.00 12.42 99 MET A O 1
ATOM 814 N N . THR A 1 102 ? 51.815 47.405 -4.260 1.00 12.33 100 THR A N 1
ATOM 815 C C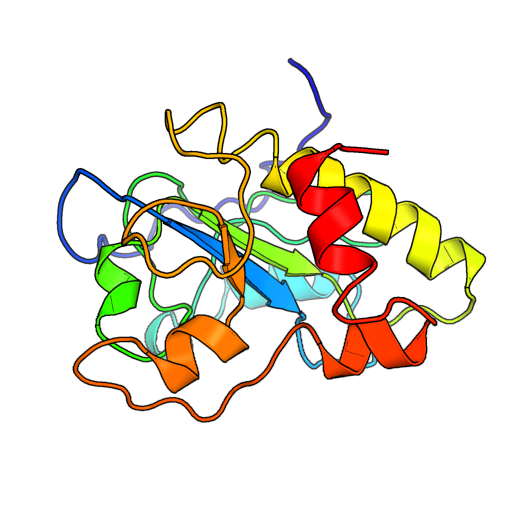A . THR A 1 102 ? 50.890 47.065 -5.334 1.00 12.51 100 THR A CA 1
ATOM 816 C C . THR A 1 102 ? 49.713 46.265 -4.770 1.00 11.49 100 THR A C 1
ATOM 817 O O . THR A 1 102 ? 48.551 46.562 -5.049 1.00 11.85 100 THR A O 1
ATOM 821 N N . ASP A 1 103 ? 50.016 45.273 -3.948 1.00 10.38 101 ASP A N 1
ATOM 822 C CA . ASP A 1 103 ? 48.977 44.415 -3.393 1.00 9.86 101 ASP A CA 1
ATOM 823 C C . ASP A 1 103 ? 48.220 45.071 -2.243 1.00 9.31 101 ASP A C 1
ATOM 824 O O . ASP A 1 103 ? 47.006 44.891 -2.114 1.00 9.48 101 ASP A O 1
ATOM 829 N N . TYR A 1 104 ? 48.917 45.840 -1.414 1.00 9.68 102 TYR A N 1
ATOM 830 C CA . TYR A 1 104 ? 48.283 46.555 -0.314 1.00 9.63 102 TYR A CA 1
ATOM 831 C C . TYR A 1 104 ? 47.201 47.500 -0.843 1.00 9.77 102 TYR A C 1
ATOM 832 O O . TYR A 1 104 ? 46.111 47.593 -0.280 1.00 10.05 102 TYR A O 1
ATOM 841 N N . ARG A 1 105 ? 47.490 48.188 -1.943 1.00 10.28 103 ARG A N 1
ATOM 842 C CA . ARG A 1 105 ? 46.499 49.079 -2.533 1.00 10.85 103 ARG A CA 1
ATOM 843 C C . ARG A 1 105 ? 45.247 48.321 -2.970 1.00 10.21 103 ARG A C 1
ATOM 844 O O . ARG A 1 105 ? 44.129 48.786 -2.754 1.00 10.52 103 ARG A O 1
ATOM 852 N N . LEU A 1 106 ? 45.433 47.164 -3.593 1.00 9.67 104 LEU A N 1
ATOM 853 C CA . LEU A 1 106 ? 44.302 46.325 -3.982 1.00 9.49 104 LEU A CA 1
ATOM 854 C C . LEU A 1 106 ? 43.521 45.827 -2.765 1.00 8.59 104 LEU A C 1
ATOM 855 O O . LEU A 1 106 ? 42.295 45.784 -2.781 1.00 8.90 104 LEU A O 1
ATOM 860 N N . TYR A 1 107 ? 44.246 45.458 -1.718 1.00 8.49 105 TYR A N 1
ATOM 861 C CA . TYR A 1 107 ? 43.670 44.955 -0.471 1.00 8.12 105 TYR A CA 1
ATOM 862 C C . TYR A 1 107 ? 42.765 45.996 0.181 1.00 8.02 105 TYR A C 1
ATOM 863 O O . TYR A 1 107 ? 41.638 45.694 0.561 1.00 8.22 105 TYR A O 1
ATOM 872 N N . ILE A 1 108 ? 43.256 47.226 0.304 1.00 8.65 106 ILE A N 1
ATOM 873 C CA . ILE A 1 108 ? 42.456 48.310 0.873 1.00 9.19 106 ILE A CA 1
ATOM 874 C C . ILE A 1 108 ? 41.198 48.551 0.044 1.00 9.02 106 ILE A C 1
ATOM 875 O O . ILE A 1 108 ? 40.094 48.640 0.575 1.00 9.20 106 ILE A O 1
ATOM 880 N N . GLU A 1 109 ? 41.367 48.675 -1.269 1.00 9.01 107 GLU A N 1
ATOM 881 C CA . GLU A 1 109 ? 40.232 48.970 -2.130 1.00 9.53 107 GLU A CA 1
ATOM 882 C C . GLU A 1 109 ? 39.207 47.841 -2.067 1.00 8.90 107 GLU A C 1
ATOM 883 O O . GLU A 1 109 ? 38.004 48.099 -2.005 1.00 9.38 107 GLU A O 1
ATOM 889 N N . LEU A 1 110 ? 39.675 46.596 -2.068 1.00 8.31 108 LEU A N 1
ATOM 890 C CA . LEU A 1 110 ? 38.773 45.448 -2.032 1.00 7.99 108 LEU A CA 1
ATOM 891 C C . LEU A 1 110 ? 38.007 45.361 -0.718 1.00 7.82 108 LEU A C 1
ATOM 892 O O . LEU A 1 110 ? 36.797 45.121 -0.717 1.00 8.07 108 LEU A O 1
ATOM 897 N N . LEU A 1 111 ? 38.706 45.525 0.401 1.00 7.69 109 LEU A N 1
ATOM 898 C CA . LEU A 1 111 ? 38.044 45.464 1.704 1.00 7.60 109 LEU A CA 1
ATOM 899 C C . LEU A 1 111 ? 36.925 46.513 1.790 1.00 8.05 109 LEU A C 1
ATOM 900 O O . LEU A 1 111 ? 35.812 46.223 2.234 1.00 8.28 109 LEU A O 1
ATOM 905 N N . ARG A 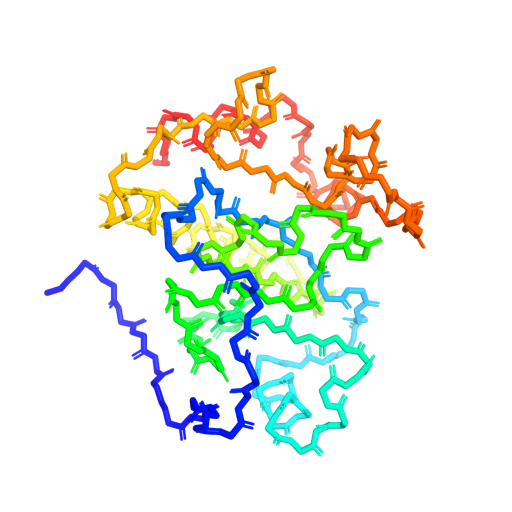1 112 ? 37.228 47.727 1.340 1.00 8.64 110 ARG A N 1
ATOM 906 C CA . ARG A 1 112 ? 36.243 48.812 1.323 1.00 9.06 110 ARG A CA 1
ATOM 907 C C . ARG A 1 112 ? 35.089 48.515 0.377 1.00 9.37 110 ARG A C 1
ATOM 908 O O . ARG A 1 112 ? 33.928 48.753 0.712 1.00 9.85 110 ARG A O 1
ATOM 916 N N . ASN A 1 113 ? 35.402 47.978 -0.796 1.00 9.17 111 ASN A N 1
ATOM 917 C CA A ASN A 1 113 ? 34.368 47.647 -1.777 0.50 9.64 111 ASN A CA 1
ATOM 918 C CA B ASN A 1 113 ? 34.373 47.654 -1.773 0.50 9.75 111 ASN A CA 1
ATOM 919 C C . ASN A 1 113 ? 33.428 46.563 -1.265 1.00 9.30 111 ASN A C 1
ATOM 920 O O . ASN A 1 113 ? 32.210 46.638 -1.471 1.00 10.17 111 ASN A O 1
ATOM 929 N N . LEU A 1 114 ? 33.985 45.553 -0.602 1.00 8.71 112 LEU A N 1
ATOM 930 C CA . LEU A 1 114 ? 33.170 44.475 -0.054 1.00 8.59 112 LEU A CA 1
ATOM 931 C C . LEU A 1 114 ? 32.252 44.985 1.053 1.00 8.46 112 LEU A C 1
ATOM 932 O O . LEU A 1 114 ? 31.086 44.585 1.131 1.00 9.09 112 LEU A O 1
ATOM 937 N N . ALA A 1 115 ? 32.769 45.854 1.917 1.00 8.77 113 ALA A N 1
ATOM 938 C CA . ALA A 1 115 ? 31.925 46.471 2.940 1.00 9.30 113 ALA A CA 1
ATOM 939 C C . ALA A 1 115 ? 30.771 47.222 2.281 1.00 10.03 113 ALA A C 1
ATOM 940 O O . ALA A 1 115 ? 29.620 47.076 2.687 1.00 10.42 113 ALA A O 1
ATOM 942 N N . ASP A 1 116 ? 31.067 48.002 1.246 1.00 10.43 114 ASP A N 1
ATOM 943 C CA . ASP A 1 116 ? 30.011 48.724 0.521 1.00 11.40 114 ASP A CA 1
ATOM 944 C C . ASP A 1 116 ? 28.987 47.763 -0.086 1.00 11.63 114 ASP A C 1
ATOM 945 O O . ASP A 1 116 ? 27.781 47.986 0.013 1.00 12.52 114 ASP A O 1
ATOM 950 N N . GLU A 1 117 ? 29.468 46.704 -0.723 1.00 11.73 115 GLU A N 1
ATOM 951 C CA A GLU A 1 117 ? 28.610 45.694 -1.340 0.50 11.87 115 GLU A CA 1
ATOM 952 C CA B GLU A 1 117 ? 28.574 45.733 -1.343 0.50 12.11 115 GLU A CA 1
ATOM 953 C C . GLU A 1 117 ? 27.655 45.079 -0.318 1.00 11.99 115 GLU A C 1
ATOM 954 O O . GLU A 1 117 ? 26.480 44.825 -0.611 1.00 13.21 115 GLU A O 1
ATOM 965 N N . ALA A 1 118 ? 28.177 44.845 0.885 1.00 11.79 116 ALA A N 1
ATOM 966 C CA . ALA A 1 118 ? 27.439 44.218 1.978 1.00 12.44 116 ALA A CA 1
ATOM 967 C C . ALA A 1 118 ? 26.554 45.191 2.766 1.00 12.69 116 ALA A C 1
ATOM 968 O O . ALA A 1 118 ? 25.813 44.766 3.644 1.00 13.75 116 ALA A O 1
ATOM 970 N N . GLY A 1 119 ? 26.664 46.487 2.487 1.00 12.63 117 GLY A N 1
ATOM 971 C CA . GLY A 1 119 ? 25.944 47.503 3.251 1.00 12.90 117 GLY A CA 1
ATOM 972 C C . GLY A 1 119 ? 26.486 47.704 4.655 1.00 12.77 117 GLY A C 1
ATOM 973 O O . GLY A 1 119 ? 25.730 48.017 5.576 1.00 14.12 117 GLY A O 1
ATOM 974 N N . LEU A 1 120 ? 27.799 47.531 4.816 1.00 12.37 118 LEU A N 1
ATOM 975 C CA . LEU A 1 120 ? 28.447 47.581 6.120 1.00 12.11 118 LEU A CA 1
ATOM 976 C C . LEU A 1 120 ? 29.356 48.803 6.229 1.00 12.08 118 LEU A C 1
ATOM 977 O O . LEU A 1 120 ? 29.853 49.304 5.217 1.00 12.48 118 LEU A O 1
ATOM 982 N N . PRO A 1 121 ? 29.609 49.273 7.462 1.00 12.73 119 PRO A N 1
ATOM 983 C CA . PRO A 1 121 ? 30.466 50.445 7.619 1.00 12.87 119 PRO A CA 1
ATOM 984 C C . PRO A 1 121 ? 31.906 50.195 7.185 1.00 12.01 119 PRO A C 1
ATOM 985 O O . PRO A 1 121 ? 32.460 49.112 7.443 1.00 11.96 119 PRO A O 1
ATOM 989 N N . LYS A 1 122 ? 32.500 51.189 6.528 1.00 11.76 120 LYS A N 1
ATOM 990 C CA . LYS A 1 122 ? 33.921 51.157 6.191 1.00 11.45 120 LYS A CA 1
ATOM 991 C C . LYS A 1 122 ? 34.722 51.696 7.379 1.00 11.72 120 LYS A C 1
ATOM 992 O O . LYS A 1 122 ? 35.336 52.766 7.331 1.00 12.71 120 LYS A O 1
ATOM 998 N N . THR A 1 123 ? 34.679 50.924 8.458 1.00 11.63 121 THR A N 1
ATOM 999 C CA . THR A 1 123 ? 35.405 51.211 9.680 1.00 11.65 121 THR A CA 1
ATOM 1000 C C . THR A 1 123 ? 36.274 50.002 9.979 1.00 10.96 121 THR A C 1
ATOM 1001 O O . THR A 1 123 ? 35.978 48.898 9.524 1.00 10.92 121 THR A O 1
ATOM 1005 N N . LEU A 1 124 ? 37.339 50.210 10.749 1.00 10.83 122 LEU A N 1
ATOM 1006 C CA . LEU A 1 124 ? 38.248 49.125 11.106 1.00 10.53 122 LEU A CA 1
ATOM 1007 C C . LEU A 1 124 ? 38.297 48.901 12.612 1.00 10.36 122 LEU A C 1
ATOM 1008 O O . LEU A 1 124 ? 38.602 49.812 13.377 1.00 11.28 122 LEU A O 1
ATOM 1013 N N . ASP A 1 125 ? 38.012 47.670 13.025 1.00 10.03 123 ASP A N 1
ATOM 1014 C CA . ASP A 1 125 ? 38.222 47.222 14.403 1.00 9.85 123 ASP A CA 1
ATOM 1015 C C . ASP A 1 125 ? 37.510 48.108 15.427 1.00 10.83 123 ASP A C 1
ATOM 1016 O O . ASP A 1 125 ? 38.027 48.374 16.512 1.00 11.73 123 ASP A O 1
ATOM 1021 N N . THR A 1 126 ? 36.298 48.535 15.090 1.00 11.46 124 THR A N 1
ATOM 1022 C CA . THR A 1 126 ? 35.470 49.278 16.038 1.00 12.28 124 THR A CA 1
ATOM 1023 C C . THR A 1 126 ? 34.709 48.328 16.948 1.00 12.65 124 THR A C 1
ATOM 1024 O O . THR A 1 126 ? 34.602 47.136 16.682 1.00 12.82 124 THR A O 1
ATOM 1028 N N . GLY A 1 127 ? 34.144 48.894 18.012 1.00 13.43 125 GLY A N 1
ATOM 1029 C CA . GLY A 1 127 ? 33.354 48.140 18.972 1.00 14.26 125 GLY A CA 1
ATOM 1030 C C . GLY A 1 127 ? 31.940 47.787 18.538 1.00 14.62 125 GLY A C 1
ATOM 1031 O O . GLY A 1 127 ? 31.243 47.071 19.255 1.00 16.54 125 GLY A O 1
ATOM 1032 N N . SER A 1 128 ? 31.503 48.290 17.385 1.00 14.32 126 SER A N 1
ATOM 1033 C CA . SER A 1 128 ? 30.220 47.891 16.813 1.00 14.19 126 SER A CA 1
ATOM 1034 C C . SER A 1 128 ? 30.352 46.493 16.230 1.00 12.92 126 SER A C 1
ATOM 1035 O O . SER A 1 128 ? 31.433 46.105 15.784 1.00 12.64 126 SER A O 1
ATOM 1038 N N . LEU A 1 129 ? 29.262 45.734 16.205 1.00 12.30 127 LEU A N 1
ATOM 1039 C CA . LEU A 1 129 ? 29.301 44.411 15.582 1.00 11.99 127 LEU A CA 1
ATOM 1040 C C . LEU A 1 129 ? 29.706 44.513 14.111 1.00 11.33 127 LEU A C 1
ATOM 1041 O O . LEU A 1 129 ? 30.530 43.740 13.624 1.00 10.93 127 LEU A O 1
ATOM 1046 N N . ALA A 1 130 ? 29.125 45.472 13.402 1.00 10.86 128 ALA A N 1
ATOM 1047 C CA . ALA A 1 130 ? 29.321 45.577 11.965 1.00 10.84 128 ALA A CA 1
ATOM 1048 C C . ALA A 1 130 ? 30.595 46.329 11.605 1.00 10.73 128 ALA A C 1
ATOM 1049 O O . ALA A 1 130 ? 31.064 47.200 12.345 1.00 12.02 128 ALA A O 1
ATOM 1051 N N . GLY A 1 131 ? 31.134 45.990 10.441 1.00 10.04 129 GLY A N 1
ATOM 1052 C CA . GLY A 1 131 ? 32.282 46.686 9.877 1.00 9.58 129 GLY A CA 1
ATOM 1053 C C . GLY A 1 131 ? 33.378 45.737 9.436 1.00 9.20 129 GLY A C 1
ATOM 1054 O O . GLY A 1 131 ? 33.192 44.520 9.393 1.00 9.63 129 GLY A O 1
ATOM 1055 N N . ILE A 1 132 ? 34.523 46.306 9.090 1.00 8.58 130 ILE A N 1
ATOM 1056 C CA . ILE A 1 132 ? 35.697 45.522 8.746 1.00 8.34 130 ILE A CA 1
ATOM 1057 C C . ILE A 1 132 ? 36.465 45.226 10.039 1.00 8.18 130 ILE A C 1
ATOM 1058 O O . ILE A 1 132 ? 36.733 46.136 10.832 1.00 8.86 130 ILE A O 1
ATOM 1063 N N . LYS A 1 133 ? 36.775 43.950 10.262 1.00 7.76 131 LYS A N 1
ATOM 1064 C CA . LYS A 1 133 ? 37.500 43.524 11.446 1.00 7.80 131 LYS A CA 1
ATOM 1065 C C . LYS A 1 133 ? 38.692 42.679 11.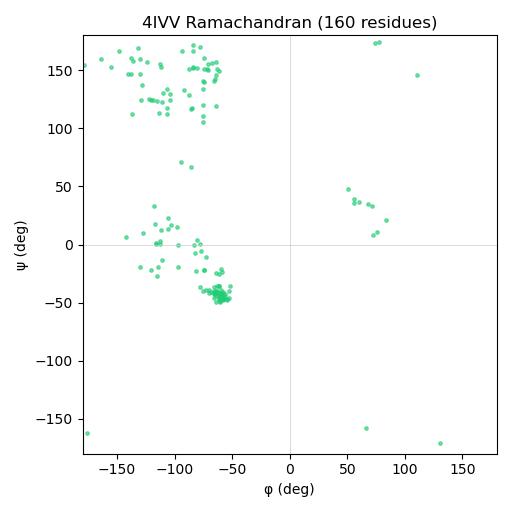020 1.00 7.34 131 LYS A C 1
ATOM 1066 O O . LYS A 1 133 ? 38.575 41.805 10.157 1.00 7.53 131 LYS A O 1
ATOM 1072 N N . THR A 1 134 ? 39.828 42.929 11.654 1.00 7.32 132 THR A N 1
ATOM 1073 C CA . THR A 1 134 ? 40.987 42.088 11.475 1.00 7.34 132 THR A CA 1
ATOM 1074 C C . THR A 1 134 ? 40.808 40.766 12.205 1.00 7.26 132 THR A C 1
ATOM 1075 O O . THR A 1 134 ? 40.004 40.644 13.133 1.00 7.39 132 THR A O 1
ATOM 1079 N N . HIS A 1 135 ? 41.596 39.770 11.807 1.00 7.00 133 HIS A N 1
ATOM 1080 C CA . HIS A 1 135 ? 41.630 38.540 12.579 1.00 7.25 133 HIS A CA 1
ATOM 1081 C C . HIS A 1 135 ? 42.054 38.838 14.026 1.00 7.26 133 HIS A C 1
ATOM 1082 O O . HIS A 1 135 ? 41.465 38.304 14.964 1.00 7.55 133 HIS A O 1
ATOM 1089 N N . GLU A 1 136 ? 43.028 39.723 14.227 1.00 7.76 134 GLU A N 1
ATOM 1090 C CA . GLU A 1 136 ? 43.421 40.071 15.590 1.00 8.17 134 GLU A CA 1
ATOM 1091 C C . GLU A 1 136 ? 42.223 40.529 16.402 1.00 8.05 134 GLU A C 1
ATOM 1092 O O . GLU A 1 136 ? 42.044 40.119 17.550 1.00 8.13 134 GLU A O 1
ATOM 1098 N N . TYR A 1 137 ? 41.425 41.417 15.830 1.00 7.98 135 TYR A N 1
ATOM 1099 C CA . TYR A 1 137 ? 40.293 41.970 16.559 1.00 8.54 135 TYR A CA 1
ATOM 1100 C C . TYR A 1 137 ? 39.266 40.873 16.868 1.00 8.21 135 TYR A C 1
ATOM 1101 O O . TYR A 1 137 ? 38.702 40.836 17.962 1.00 8.45 135 TYR A O 1
ATOM 1110 N N . ALA A 1 138 ? 39.019 39.989 15.904 1.00 8.05 136 ALA A N 1
ATOM 1111 C CA . ALA A 1 138 ? 38.121 38.863 16.140 1.00 8.15 136 ALA A CA 1
ATOM 1112 C C . ALA A 1 138 ? 38.646 37.956 17.260 1.00 7.65 136 ALA A C 1
ATOM 1113 O O . ALA A 1 138 ? 37.912 37.594 18.179 1.00 8.44 136 ALA A O 1
ATOM 1115 N N . THR A 1 139 ? 39.926 37.603 17.199 1.00 7.64 137 THR A N 1
ATOM 1116 C CA . THR A 1 139 ? 40.550 36.818 18.263 1.00 8.03 137 THR A CA 1
ATOM 1117 C C . THR A 1 139 ? 40.333 37.453 19.631 1.00 8.28 137 THR A C 1
ATOM 1118 O O . THR A 1 139 ? 39.987 36.772 20.598 1.00 9.06 137 THR A O 1
ATOM 1122 N N . ASN A 1 140 ? 40.542 38.762 19.708 1.00 8.62 138 ASN A N 1
ATOM 1123 C CA . ASN A 1 140 ? 40.442 39.474 20.973 1.00 9.60 138 ASN A CA 1
ATOM 1124 C C . ASN A 1 140 ? 39.022 39.696 21.483 1.00 9.74 138 ASN A C 1
ATOM 1125 O O . ASN A 1 140 ? 38.853 39.918 22.682 1.00 11.22 138 ASN A O 1
ATOM 1130 N N . ASN A 1 141 ? 38.019 39.649 20.604 1.00 9.58 139 ASN A N 1
ATOM 1131 C CA . ASN A 1 141 ? 36.671 40.094 20.969 1.00 9.80 139 ASN A CA 1
ATOM 1132 C C . ASN A 1 141 ? 35.522 39.153 20.654 1.00 9.71 139 ASN A C 1
ATOM 1133 O O . ASN A 1 141 ? 34.455 39.313 21.235 1.00 10.71 139 ASN A O 1
ATOM 1138 N N . GLN A 1 142 ? 35.696 38.195 19.750 1.00 9.05 140 GLN A N 1
ATOM 1139 C CA . GLN A 1 142 ? 34.562 37.371 19.353 1.00 8.99 140 GLN A CA 1
ATOM 1140 C C . GLN A 1 142 ? 34.159 36.432 20.485 1.00 9.35 140 GLN A C 1
ATOM 1141 O O . GLN A 1 142 ? 34.992 36.004 21.272 1.00 9.70 140 GLN A O 1
ATOM 1147 N N . PRO A 1 143 ? 32.868 36.082 20.544 1.00 10.15 141 PRO A N 1
ATOM 1148 C CA . PRO A 1 143 ? 32.430 35.058 21.478 1.00 10.59 141 PRO A CA 1
ATOM 1149 C C . PRO A 1 143 ? 32.919 33.684 21.047 1.00 10.25 141 PRO A C 1
ATOM 1150 O O . PRO A 1 143 ? 33.181 33.463 19.861 1.00 10.41 141 PRO A O 1
ATOM 1154 N N . ASN A 1 144 ? 33.036 32.771 22.008 1.00 10.67 142 ASN A N 1
ATOM 1155 C CA . ASN A 1 144 ? 33.458 31.398 21.745 1.00 11.15 142 ASN A CA 1
ATOM 1156 C C . ASN A 1 144 ? 34.737 31.339 20.923 1.00 10.82 142 ASN A C 1
ATOM 1157 O O . ASN A 1 144 ? 34.845 30.615 19.931 1.00 11.56 142 ASN A O 1
ATOM 1162 N N . ASN A 1 145 ? 35.712 32.123 21.357 1.00 10.69 143 ASN A N 1
ATOM 1163 C CA . ASN A 1 145 ? 36.969 32.212 20.666 1.00 10.23 143 ASN A CA 1
ATOM 1164 C C . ASN A 1 145 ? 37.850 30.997 20.885 1.00 10.94 143 ASN A C 1
ATOM 1165 O O . ASN A 1 145 ? 38.028 30.558 22.020 1.00 12.13 143 ASN A O 1
ATOM 1170 N N . HIS A 1 146 ? 38.418 30.484 19.795 1.00 11.26 144 HIS A N 1
ATOM 1171 C CA A HIS A 1 146 ? 39.400 29.408 19.822 0.50 12.09 144 HIS A CA 1
ATOM 1172 C CA B HIS A 1 146 ? 39.460 29.456 19.920 0.50 12.38 144 HIS A CA 1
ATOM 1173 C C . HIS A 1 146 ? 40.663 29.766 19.034 1.00 12.03 144 HIS A C 1
ATOM 1174 O O . HIS A 1 146 ? 41.428 28.877 18.664 1.00 14.85 144 HIS A O 1
ATOM 1187 N N . SER A 1 147 ? 40.871 31.055 18.769 1.00 10.85 145 SER A N 1
ATOM 1188 C CA . SER A 1 147 ? 41.978 31.538 17.959 1.00 10.36 145 SER A CA 1
ATOM 1189 C C . SER A 1 147 ? 42.985 32.324 18.796 1.00 10.08 145 SER A C 1
ATOM 1190 O O . SER A 1 147 ? 42.634 32.934 19.799 1.00 10.77 145 SER A O 1
ATOM 119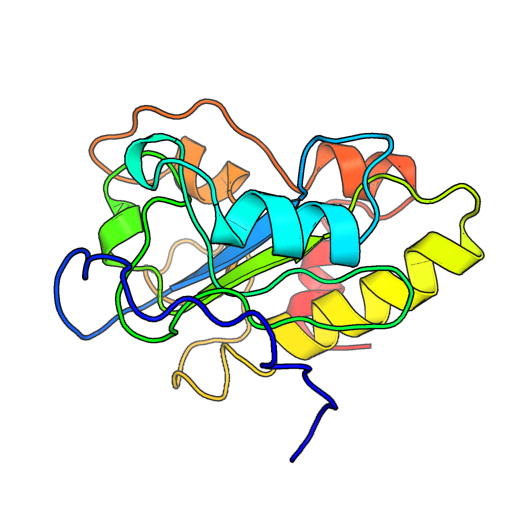3 N N . ASP A 1 148 ? 44.239 32.319 18.347 1.00 9.81 146 ASP A N 1
ATOM 1194 C CA . ASP A 1 148 ? 45.238 33.273 18.830 1.00 10.02 146 ASP A CA 1
ATOM 1195 C C . ASP A 1 148 ? 45.733 34.191 17.727 1.00 9.46 146 ASP A C 1
ATOM 1196 O O . ASP A 1 148 ? 46.565 35.054 17.997 1.00 9.99 146 ASP A O 1
ATOM 1201 N N . HIS A 1 149 ? 45.219 34.043 16.504 1.00 8.80 147 HIS A N 1
ATOM 1202 C CA . HIS A 1 149 ? 45.780 34.757 15.358 1.00 8.37 147 HIS A CA 1
ATOM 1203 C C . HIS A 1 149 ? 45.641 36.254 15.458 1.00 8.00 147 HIS A C 1
ATOM 1204 O O . HIS A 1 149 ? 44.646 36.775 15.960 1.00 8.46 147 HIS A O 1
ATOM 1211 N N . VAL A 1 150 ? 46.649 36.934 14.929 1.00 7.79 148 VAL A N 1
ATOM 1212 C CA . VAL A 1 150 ? 46.776 38.380 15.030 1.00 7.84 148 VAL A CA 1
ATOM 1213 C C . VAL A 1 150 ? 46.985 39.050 13.676 1.00 7.51 148 VAL A C 1
ATOM 1214 O O . VAL A 1 150 ? 47.263 40.242 13.615 1.00 8.03 148 VAL A O 1
ATOM 1218 N N . ASP A 1 151 ? 46.831 38.295 12.592 1.00 7.41 149 ASP A N 1
ATOM 1219 C CA . ASP A 1 151 ? 46.949 38.876 11.278 1.00 7.25 149 ASP A CA 1
ATOM 1220 C C . ASP A 1 151 ? 45.855 39.933 11.064 1.00 7.31 149 ASP A C 1
ATOM 1221 O O . ASP A 1 151 ? 44.773 39.860 11.646 1.00 7.42 149 ASP A O 1
ATOM 1226 N N . PRO A 1 152 ? 46.135 40.938 10.226 1.00 7.38 150 PRO A N 1
ATOM 1227 C CA . PRO A 1 152 ? 47.324 41.119 9.394 1.00 7.48 150 PRO A CA 1
ATOM 1228 C C . PRO A 1 152 ? 48.37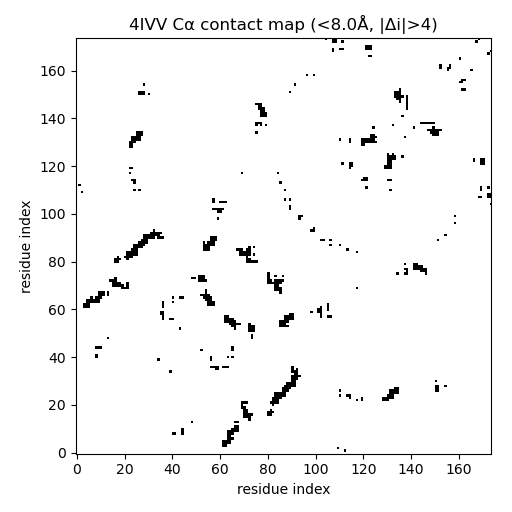8 42.044 9.998 1.00 7.53 150 PRO A C 1
ATOM 1229 O O . PRO A 1 152 ? 49.275 42.483 9.285 1.00 8.15 150 PRO A O 1
ATOM 1233 N N . TYR A 1 153 ? 48.295 42.345 11.292 1.00 8.03 151 TYR A N 1
ATOM 1234 C CA . TYR A 1 153 ? 49.133 43.414 11.828 1.00 8.50 151 TYR A CA 1
ATOM 1235 C C . TYR A 1 153 ? 50.644 43.146 11.771 1.00 8.72 151 TYR A C 1
ATOM 1236 O O . TYR A 1 153 ? 51.384 44.042 11.374 1.00 9.22 151 TYR A O 1
ATOM 1245 N N . PRO A 1 154 ? 51.118 41.936 12.126 1.00 8.53 152 PRO A N 1
ATOM 1246 C CA . PRO A 1 154 ? 52.571 41.739 12.015 1.00 8.85 152 PRO A CA 1
ATOM 1247 C C . PRO A 1 154 ? 53.086 41.922 10.592 1.00 8.67 152 PRO A C 1
ATOM 1248 O O . PRO A 1 154 ? 54.131 42.553 10.385 1.00 9.33 152 PRO A O 1
ATOM 1252 N N . TYR A 1 155 ? 52.368 41.402 9.603 1.00 8.39 153 TYR A N 1
ATOM 1253 C CA . TYR A 1 155 ? 52.871 41.476 8.239 1.00 8.63 153 TYR A CA 1
ATOM 1254 C C . TYR A 1 155 ? 52.831 42.907 7.714 1.00 8.87 153 TYR A C 1
ATOM 1255 O O . TYR A 1 155 ? 53.763 43.357 7.051 1.00 9.64 153 TYR A O 1
ATOM 1264 N N . LEU A 1 156 ? 51.749 43.622 7.998 1.00 9.10 154 LEU A N 1
ATOM 1265 C CA . LEU A 1 156 ? 51.672 45.027 7.616 1.00 9.56 154 LEU A CA 1
ATOM 1266 C C . LEU A 1 156 ? 52.853 45.802 8.202 1.00 10.03 154 LEU A C 1
ATOM 1267 O O . LEU A 1 156 ? 53.482 46.607 7.509 1.00 10.66 154 LEU A O 1
ATOM 1272 N N . ALA A 1 157 ? 53.176 45.529 9.466 1.00 10.34 155 ALA A N 1
ATOM 1273 C CA . ALA A 1 157 ? 54.302 46.195 10.127 1.00 11.10 155 ALA A CA 1
ATOM 1274 C C . ALA A 1 157 ? 55.640 45.876 9.463 1.00 11.35 155 ALA A C 1
ATOM 1275 O O . ALA A 1 157 ? 56.518 46.745 9.392 1.00 12.23 155 ALA A O 1
ATOM 1277 N N . LYS A 1 158 ? 55.803 44.650 8.969 1.00 11.54 156 LYS A N 1
ATOM 1278 C 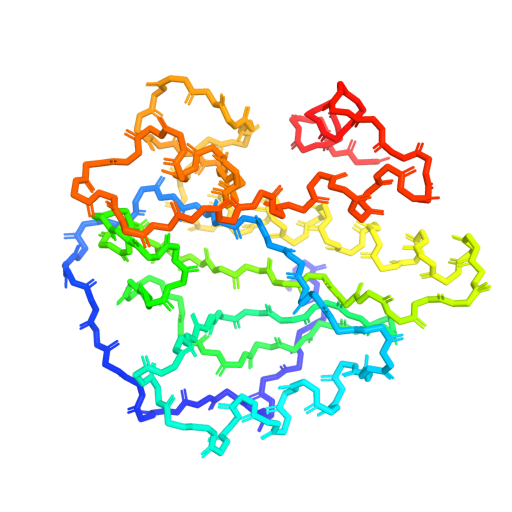CA . LYS A 1 158 ? 57.029 44.273 8.258 1.00 11.85 156 LYS A CA 1
ATOM 1279 C C . LYS A 1 158 ? 57.337 45.255 7.136 1.00 12.15 156 LYS A C 1
ATOM 1280 O O . LYS A 1 158 ? 58.497 45.613 6.927 1.00 13.06 156 LYS A O 1
ATOM 1286 N N . TRP A 1 159 ? 56.298 45.684 6.424 1.00 12.11 157 TRP A N 1
ATOM 1287 C CA . TRP A 1 159 ? 56.446 46.550 5.263 1.00 12.68 157 TRP A CA 1
ATOM 1288 C C . TRP A 1 159 ? 56.030 47.994 5.551 1.00 13.10 157 TRP A C 1
ATOM 1289 O O . TRP A 1 159 ? 55.727 48.753 4.633 1.00 14.40 157 TRP A O 1
ATOM 1300 N N . GLY A 1 160 ? 56.053 48.376 6.822 1.00 13.08 158 GLY A N 1
ATOM 1301 C CA . GLY A 1 160 ? 55.951 49.776 7.211 1.00 13.54 158 GLY A CA 1
ATOM 1302 C C . GLY A 1 160 ? 54.552 50.353 7.306 1.00 13.56 158 GLY A C 1
ATOM 1303 O O . GLY A 1 160 ? 54.382 51.569 7.231 1.00 14.93 158 GLY A O 1
ATOM 1304 N N . ILE A 1 161 ? 53.544 49.498 7.464 1.00 12.92 159 ILE A N 1
ATOM 1305 C CA . ILE A 1 161 ? 52.176 49.961 7.677 1.00 12.72 159 ILE A CA 1
ATOM 1306 C C . ILE A 1 161 ? 51.802 49.730 9.144 1.00 12.33 159 ILE A C 1
ATOM 1307 O O . ILE A 1 161 ? 51.680 48.587 9.590 1.00 12.18 159 ILE A O 1
ATOM 1312 N N . SER A 1 162 ? 51.631 50.822 9.886 1.00 12.68 160 SER A N 1
ATOM 1313 C CA . SER A 1 162 ? 51.278 50.760 11.304 1.00 12.89 160 SER A CA 1
ATOM 1314 C C . SER A 1 162 ? 49.798 50.458 11.502 1.00 12.67 160 SER A C 1
ATOM 1315 O O . SER A 1 162 ? 49.004 50.517 10.557 1.00 12.64 160 SER A O 1
ATOM 1318 N N . ARG A 1 163 ? 49.428 50.179 12.750 1.00 12.75 161 ARG A N 1
ATOM 1319 C CA . ARG A 1 163 ? 48.025 49.985 13.117 1.00 12.90 161 ARG A CA 1
ATOM 1320 C C . ARG A 1 163 ? 47.199 51.205 12.737 1.00 13.20 161 ARG A C 1
ATOM 1321 O O . ARG A 1 163 ? 46.098 51.084 12.191 1.00 12.69 161 ARG A O 1
ATOM 1329 N N . GLU A 1 164 ? 47.750 52.379 13.037 1.00 13.68 162 GLU A N 1
ATOM 1330 C CA A GLU A 1 164 ? 47.051 53.639 12.797 0.60 14.34 162 GLU A CA 1
ATOM 1331 C CA B GLU A 1 164 ? 47.079 53.645 12.807 0.40 14.03 162 GLU A CA 1
ATOM 1332 C C . GLU A 1 164 ? 46.925 53.919 11.307 1.00 13.84 162 GLU A C 1
ATOM 1333 O O . GLU A 1 164 ? 45.881 54.392 10.848 1.00 14.14 162 GLU A O 1
ATOM 1344 N N . GLN A 1 165 ? 47.974 53.627 10.541 1.00 13.51 163 GLN A N 1
ATOM 1345 C CA . GLN A 1 165 ? 47.923 53.835 9.091 1.00 13.51 163 GLN A CA 1
ATOM 1346 C C . GLN A 1 165 ? 46.909 52.914 8.419 1.00 12.65 163 GLN A C 1
ATOM 1347 O O . GLN A 1 165 ? 46.168 53.343 7.537 1.00 12.99 163 GLN A O 1
ATOM 1353 N N . PHE A 1 166 ? 46.886 51.650 8.829 1.00 11.74 164 PHE A N 1
ATOM 1354 C CA . PHE A 1 166 ? 45.937 50.696 8.269 1.00 11.17 164 PHE A CA 1
ATOM 1355 C C . PHE A 1 166 ? 44.504 51.164 8.529 1.00 11.27 164 PHE A C 1
ATOM 1356 O O . PHE A 1 166 ? 43.674 51.155 7.627 1.00 11.14 164 PHE A O 1
ATOM 1364 N N . LYS A 1 167 ? 44.229 51.601 9.755 1.00 11.63 165 LYS A N 1
ATOM 1365 C CA . LYS A 1 167 ? 42.913 52.146 10.089 1.00 12.26 165 LYS A CA 1
ATOM 1366 C C . LYS A 1 167 ? 42.557 53.350 9.220 1.00 12.68 165 LYS A C 1
ATOM 1367 O O . LYS A 1 167 ? 41.453 53.433 8.686 1.00 12.94 165 LYS A O 1
ATOM 1373 N N . HIS A 1 168 ? 43.494 54.278 9.080 1.00 13.29 166 HIS A N 1
ATOM 1374 C CA . HIS A 1 168 ? 43.264 55.452 8.257 1.00 14.08 166 HIS A CA 1
ATOM 1375 C C . HIS A 1 168 ? 42.958 55.060 6.812 1.00 13.42 166 HIS A C 1
ATOM 1376 O O . HIS A 1 168 ? 42.044 55.601 6.196 1.00 13.71 166 HIS A O 1
ATOM 1383 N N . ASP A 1 169 ? 43.715 54.108 6.279 1.00 12.83 167 ASP A N 1
ATOM 1384 C CA . ASP A 1 169 ? 43.542 53.707 4.889 1.00 12.92 167 ASP A CA 1
ATOM 1385 C C . ASP A 1 169 ? 42.211 52.993 4.662 1.00 12.15 167 ASP A C 1
ATOM 1386 O O . ASP A 1 169 ? 41.542 53.220 3.662 1.00 12.42 167 ASP A O 1
ATOM 1391 N N . ILE A 1 170 ? 41.822 52.124 5.587 1.00 11.74 168 ILE A N 1
ATOM 1392 C CA . ILE A 1 170 ? 40.523 51.467 5.491 1.00 11.70 168 ILE A CA 1
ATOM 1393 C C . ILE A 1 170 ? 39.383 52.487 5.555 1.00 12.20 168 ILE A C 1
ATOM 1394 O O . ILE A 1 170 ? 38.413 52.401 4.800 1.00 12.48 168 ILE A O 1
ATOM 1399 N N . GLU A 1 171 ? 39.502 53.455 6.452 1.00 12.82 169 GLU A N 1
ATOM 1400 C CA . GLU A 1 171 ? 38.388 54.354 6.704 1.00 13.92 169 GLU A CA 1
ATOM 1401 C C . GLU A 1 171 ? 38.283 55.482 5.670 1.00 14.46 169 GLU A C 1
ATOM 1402 O O . GLU A 1 171 ? 37.197 56.010 5.453 1.00 15.29 169 GLU A O 1
ATOM 1408 N N . ASN A 1 172 ? 39.384 55.800 4.995 1.00 14.81 170 ASN A N 1
ATOM 1409 C CA . ASN A 1 1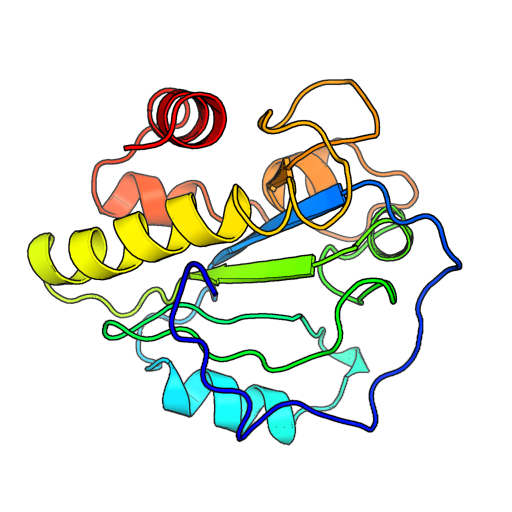72 ? 39.403 56.891 4.013 1.00 15.79 170 ASN A CA 1
ATOM 1410 C C . ASN A 1 172 ? 39.652 56.464 2.568 1.00 16.25 170 ASN A C 1
ATOM 1411 O O . ASN A 1 172 ? 39.337 57.216 1.640 1.00 17.15 170 ASN A O 1
ATOM 1416 N N . GLY A 1 173 ? 40.213 55.270 2.376 1.00 16.99 171 GLY A N 1
ATOM 1417 C CA . GLY A 1 173 ? 40.683 54.848 1.065 1.00 17.80 171 GLY A CA 1
ATOM 1418 C C . GLY A 1 173 ? 42.007 55.516 0.748 1.00 18.77 171 GLY A C 1
ATOM 1419 O O . GLY A 1 173 ? 42.481 56.370 1.504 1.00 19.14 171 GLY A O 1
ATOM 1420 N N . LEU A 1 174 ? 42.605 55.131 -0.374 1.00 19.94 172 LEU A N 1
ATOM 1421 C CA . LEU A 1 174 ? 43.909 55.652 -0.780 1.00 20.88 172 LEU A CA 1
ATOM 1422 C C . LEU A 1 174 ? 43.777 56.669 -1.912 1.00 21.71 172 LEU A C 1
ATOM 1423 O O . LEU A 1 174 ? 44.702 57.442 -2.170 1.00 23.05 172 LEU A O 1
#

Secondary structure (DSSP, 8-state):
--S--B-TT--S-PPP-S-S---EEEEEE---SS--HHHHHHHHHHS-GGG---SEEEETTEEEE-S-SSS--S-SSSGGGGGEEEEEEEP---SSHHHHHHHHHHHHHHHHHHHHHHT----BS-SSSSEEEEHHHHHHH-TT------TTHHHHHHTT--HHHHHHHHHH--

Radius of gyration: 14.44 Å; Cα contacts (8 Å, |Δi|>4): 397; chains: 1; bounding box: 38×37×34 Å

Foldseek 3Di:
DPDDEAAPQAAPPDAFDAADDAFEAEEFADPDQADFLVNVSVCLSPDDQVVWHFQWEFFPLHIYGNYAFRGFIRHQAFDSSNRHRGYYYYYLHDPDLVRVVSRVLVSLVVQLVSCVVSVFALFELDPDSHHYYYSLSCQVDPPGHDDPDRPDQVSCVVSPQHPVNSRVCSNPND